Protein AF-A0A820JVP8-F1 (afdb_monomer)

Structure (mmCIF, N/CA/C/O backbone):
data_AF-A0A820JVP8-F1
#
_entry.id   AF-A0A820JVP8-F1
#
loop_
_atom_site.group_PDB
_atom_site.id
_atom_site.type_symbol
_atom_site.label_atom_id
_atom_site.label_alt_id
_atom_site.label_comp_id
_atom_site.label_asym_id
_atom_site.label_entity_id
_atom_site.label_seq_id
_atom_site.pdbx_PDB_ins_code
_atom_site.Cartn_x
_atom_site.Cartn_y
_atom_site.Cartn_z
_atom_site.occupancy
_atom_site.B_iso_or_equiv
_atom_site.auth_seq_id
_atom_site.auth_comp_id
_atom_site.auth_asym_id
_atom_site.auth_atom_id
_atom_site.pdbx_PDB_model_num
ATOM 1 N N . MET A 1 1 ? -23.198 51.098 5.887 1.00 49.59 1 MET A N 1
ATOM 2 C CA . MET A 1 1 ? -22.336 49.894 5.931 1.00 49.59 1 MET A CA 1
ATOM 3 C C . MET A 1 1 ? -21.615 49.842 7.278 1.00 49.59 1 MET A C 1
ATOM 5 O O . MET A 1 1 ? -20.713 50.634 7.499 1.00 49.59 1 MET A O 1
ATOM 9 N N . LYS A 1 2 ? -22.059 48.989 8.214 1.00 48.56 2 LYS A N 1
ATOM 10 C CA . LYS A 1 2 ? -21.468 48.848 9.562 1.00 48.56 2 LYS A CA 1
ATOM 11 C C . LYS A 1 2 ? -20.479 47.675 9.562 1.00 48.56 2 LYS A C 1
ATOM 13 O O . LYS A 1 2 ? -20.896 46.543 9.334 1.00 48.56 2 LYS A O 1
ATOM 18 N N . ARG A 1 3 ? -19.189 47.939 9.796 1.00 52.84 3 ARG A N 1
ATOM 19 C CA . ARG A 1 3 ? -18.157 46.903 9.980 1.00 52.84 3 ARG A CA 1
ATOM 20 C C . ARG A 1 3 ? -18.212 46.399 11.426 1.00 52.84 3 ARG A C 1
ATOM 22 O O . ARG A 1 3 ? -18.132 47.196 12.354 1.00 52.84 3 ARG A O 1
ATOM 29 N N . LYS A 1 4 ? -18.400 45.089 11.607 1.00 61.97 4 LYS A N 1
ATOM 30 C CA . LYS A 1 4 ? -18.311 44.408 12.907 1.00 61.97 4 LYS A CA 1
ATOM 31 C C . LYS A 1 4 ? -16.842 44.077 13.183 1.00 61.97 4 LYS A C 1
ATOM 33 O O . LYS A 1 4 ? -16.234 43.358 12.397 1.00 61.97 4 LYS A O 1
ATOM 38 N N . ASN A 1 5 ? -16.309 44.588 14.290 1.00 59.28 5 ASN A N 1
ATOM 39 C CA . ASN A 1 5 ? -15.032 44.162 14.857 1.00 59.28 5 ASN A CA 1
ATOM 40 C C . ASN A 1 5 ? -15.219 42.802 15.539 1.00 59.28 5 ASN A C 1
ATOM 42 O O . ASN A 1 5 ? -16.081 42.661 16.407 1.00 59.28 5 ASN A O 1
ATOM 46 N N . ILE A 1 6 ? -14.420 41.815 15.141 1.00 58.59 6 ILE A N 1
ATOM 47 C CA . ILE A 1 6 ? -14.317 40.518 15.810 1.00 58.59 6 ILE A CA 1
ATOM 48 C C . ILE A 1 6 ? -13.085 40.599 16.710 1.00 58.59 6 ILE A C 1
ATOM 50 O O . ILE A 1 6 ? -11.970 40.779 16.234 1.00 58.59 6 ILE A O 1
ATOM 54 N N . SER A 1 7 ? -13.325 40.546 18.018 1.00 68.06 7 SER A N 1
ATOM 55 C CA . SER A 1 7 ? -12.308 40.486 19.065 1.00 68.06 7 SER A CA 1
ATOM 56 C C . SER A 1 7 ? -11.792 39.052 19.169 1.00 68.06 7 SER A C 1
ATOM 58 O O . SER A 1 7 ? -12.551 38.132 19.477 1.00 68.06 7 SER A O 1
ATOM 60 N N . GLU A 1 8 ? -10.503 38.872 18.900 1.00 58.81 8 GLU A N 1
ATOM 61 C CA . GLU A 1 8 ? -9.777 37.631 19.153 1.00 58.81 8 GLU A CA 1
ATOM 62 C C . GLU A 1 8 ? -9.505 37.511 20.658 1.00 58.81 8 GLU A C 1
ATOM 64 O O . GLU A 1 8 ? -8.795 38.324 21.249 1.00 58.81 8 GLU A O 1
ATOM 69 N N . LYS A 1 9 ? -10.103 36.500 21.295 1.00 59.25 9 LYS A N 1
ATOM 70 C CA . LYS A 1 9 ? -9.727 36.051 22.639 1.00 59.25 9 LYS A CA 1
ATOM 71 C C . LYS A 1 9 ? -8.644 34.987 22.499 1.00 59.25 9 LYS A C 1
ATOM 73 O O . LYS A 1 9 ? -8.920 33.868 22.071 1.00 59.25 9 LYS A O 1
ATOM 78 N N . SER A 1 10 ? -7.425 35.346 22.872 1.00 56.31 10 SER A N 1
ATOM 79 C CA . SER A 1 10 ? -6.310 34.433 23.092 1.00 56.31 10 SER A CA 1
ATOM 80 C C . SER A 1 10 ? -6.559 33.611 24.361 1.00 56.31 10 SER A C 1
ATOM 82 O O . SER A 1 10 ? -6.623 34.140 25.469 1.00 56.31 10 SER A O 1
ATOM 84 N N . ASN A 1 11 ? -6.720 32.297 24.199 1.00 54.34 11 ASN A N 1
ATOM 85 C CA . ASN A 1 11 ? -6.731 31.349 25.310 1.00 54.34 11 ASN A CA 1
ATOM 86 C C . ASN A 1 11 ? -5.288 30.928 25.609 1.00 54.34 11 ASN A C 1
ATOM 88 O O . ASN A 1 11 ? -4.691 30.169 24.849 1.00 54.34 11 ASN A O 1
ATOM 92 N N . ASN A 1 12 ? -4.749 31.417 26.725 1.00 52.44 12 ASN A N 1
ATOM 93 C CA . ASN A 1 12 ? -3.518 30.909 27.321 1.00 52.44 12 ASN A CA 1
ATOM 94 C C . ASN A 1 12 ? -3.776 29.501 27.874 1.00 52.44 12 ASN A C 1
ATOM 96 O O . ASN A 1 12 ? -4.520 29.337 28.840 1.00 52.44 12 ASN A O 1
ATOM 100 N N . PHE A 1 13 ? -3.172 28.489 27.253 1.00 51.41 13 PHE A N 1
ATOM 101 C CA . PHE A 1 13 ? -3.127 27.131 27.786 1.00 51.41 13 PHE A CA 1
ATOM 102 C C . PHE A 1 13 ? -1.913 27.028 28.715 1.00 51.41 13 PHE A C 1
ATOM 104 O O . PHE A 1 13 ? -0.775 27.189 28.285 1.00 51.41 13 PHE A O 1
ATOM 111 N N . HIS A 1 14 ? -2.178 26.826 30.002 1.00 54.91 14 HIS A N 1
ATOM 112 C CA . HIS A 1 14 ? -1.172 26.591 31.030 1.00 54.91 14 HIS A CA 1
ATOM 113 C C . HIS A 1 14 ? -0.809 25.098 30.996 1.00 54.91 14 HIS A C 1
ATOM 115 O O . HIS A 1 14 ? -1.649 24.248 31.301 1.00 54.91 14 HIS A O 1
ATOM 121 N N . GLU A 1 15 ? 0.407 24.774 30.560 1.00 53.97 15 GLU A N 1
ATOM 122 C CA . GLU A 1 15 ? 0.972 23.428 30.667 1.00 53.97 15 GLU A CA 1
ATOM 123 C C . GLU A 1 15 ? 1.341 23.171 32.132 1.00 53.97 15 GLU A C 1
ATOM 125 O O . GLU A 1 15 ? 2.268 23.766 32.673 1.00 53.97 15 GLU A O 1
ATOM 130 N N . ASN A 1 16 ? 0.577 22.299 32.790 1.00 56.66 16 ASN A N 1
ATOM 131 C CA . ASN A 1 16 ? 0.956 21.740 34.081 1.00 56.66 16 ASN A CA 1
ATOM 132 C C . ASN A 1 16 ? 1.755 20.458 33.828 1.00 56.66 16 ASN A C 1
ATOM 134 O O . ASN A 1 16 ? 1.180 19.414 33.509 1.00 56.66 16 ASN A O 1
ATOM 138 N N . ASP A 1 17 ? 3.073 20.550 33.995 1.00 51.09 17 ASP A N 1
ATOM 139 C CA . ASP A 1 17 ? 3.984 19.412 34.081 1.00 51.09 17 ASP A CA 1
ATOM 140 C C . ASP A 1 17 ? 3.714 18.624 35.370 1.00 51.09 17 ASP A C 1
ATOM 142 O O . ASP A 1 17 ? 4.185 18.952 36.461 1.00 51.09 17 ASP A O 1
ATOM 146 N N . ALA A 1 18 ? 2.930 17.553 35.250 1.00 55.78 18 ALA A N 1
ATOM 147 C CA . ALA A 1 18 ? 2.805 16.544 36.290 1.00 55.78 18 ALA A CA 1
ATOM 148 C C . ALA A 1 18 ? 3.922 15.506 36.117 1.00 55.78 18 ALA A C 1
ATOM 150 O O . ALA A 1 18 ? 3.875 14.650 35.230 1.00 55.78 18 ALA A O 1
ATOM 151 N N . GLY A 1 19 ? 4.925 15.593 36.992 1.00 51.56 19 GLY A N 1
ATOM 152 C CA . GLY A 1 19 ? 6.013 14.631 37.114 1.00 51.56 19 GLY A CA 1
ATOM 153 C C . GLY A 1 19 ? 5.508 13.195 37.272 1.00 51.56 19 GLY A C 1
ATOM 154 O O . GLY A 1 19 ? 4.799 12.857 38.221 1.00 51.56 19 GLY A O 1
ATOM 155 N N . VAL A 1 20 ? 5.913 12.329 36.345 1.00 54.72 20 VAL A N 1
ATOM 156 C CA . VAL A 1 20 ? 5.713 10.884 36.453 1.00 54.72 20 VAL A CA 1
ATOM 157 C C . VAL A 1 20 ? 6.910 10.287 37.183 1.00 54.72 20 VAL A C 1
ATOM 159 O O . VAL A 1 20 ? 8.019 10.203 36.663 1.00 54.72 20 VAL A O 1
ATOM 162 N N . SER A 1 21 ? 6.633 9.883 38.419 1.00 57.62 21 SER A N 1
ATOM 163 C CA . SER A 1 21 ? 7.482 9.081 39.291 1.00 57.62 21 SER A CA 1
ATOM 164 C C . SER A 1 21 ? 7.952 7.802 38.587 1.00 57.62 21 SER A C 1
ATOM 166 O O . SER A 1 21 ? 7.154 6.977 38.133 1.00 57.62 21 SER A O 1
ATOM 168 N N . SER A 1 22 ? 9.270 7.641 38.509 1.00 50.25 22 SER A N 1
ATOM 169 C CA . SER A 1 22 ? 9.972 6.444 38.059 1.00 50.25 22 SER A CA 1
ATOM 170 C C . SER A 1 22 ? 9.750 5.289 39.045 1.00 50.25 22 SER A C 1
ATOM 172 O O . SER A 1 22 ? 10.506 5.104 39.999 1.00 50.25 22 SER A O 1
ATOM 174 N N . GLY A 1 23 ? 8.691 4.513 38.820 1.00 53.72 23 GLY A N 1
ATOM 175 C CA . GLY A 1 23 ? 8.429 3.262 39.524 1.00 53.72 23 GLY A CA 1
ATOM 176 C C . GLY A 1 23 ? 9.327 2.128 39.022 1.00 53.72 23 GLY A C 1
ATOM 177 O O . GLY A 1 23 ? 9.281 1.757 37.851 1.00 53.72 23 GLY A O 1
ATOM 178 N N . ASN A 1 24 ? 10.121 1.569 39.935 1.00 55.88 24 ASN A N 1
ATOM 179 C CA . ASN A 1 24 ? 10.966 0.386 39.759 1.00 55.88 24 ASN A CA 1
ATOM 180 C C . ASN A 1 24 ? 10.223 -0.803 39.105 1.00 55.88 24 ASN A C 1
A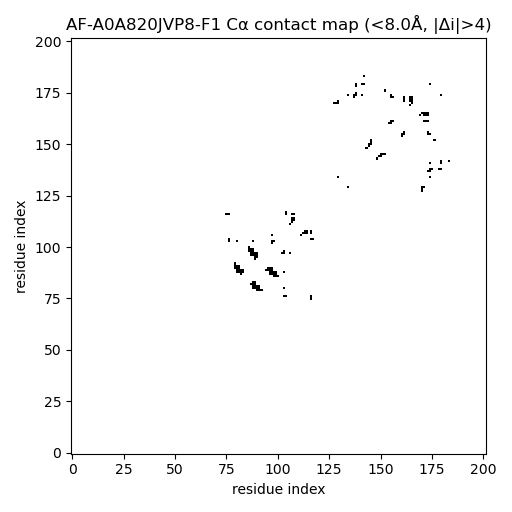TOM 182 O O . ASN A 1 24 ? 9.173 -1.215 39.613 1.00 55.88 24 ASN A O 1
ATOM 186 N N . PRO A 1 25 ? 10.778 -1.449 38.061 1.00 55.84 25 PRO A N 1
ATOM 187 C CA . PRO A 1 25 ? 10.239 -2.701 37.550 1.00 55.84 25 PRO A CA 1
ATOM 188 C C . PRO A 1 25 ? 10.581 -3.851 38.509 1.00 55.84 25 PRO A C 1
ATOM 190 O O . PRO A 1 25 ? 11.705 -4.347 38.546 1.00 55.84 25 PRO A O 1
ATOM 193 N N . LYS A 1 26 ? 9.585 -4.304 39.283 1.00 59.41 26 LYS A N 1
ATOM 194 C CA . LYS A 1 26 ? 9.632 -5.602 39.971 1.00 59.41 26 LYS A CA 1
ATOM 195 C C . LYS A 1 26 ? 9.840 -6.705 38.931 1.00 59.41 26 LYS A C 1
ATOM 197 O O . LYS A 1 26 ? 9.058 -6.837 37.988 1.00 59.41 26 LYS A O 1
ATOM 202 N N . SER A 1 27 ? 10.895 -7.486 39.133 1.00 56.94 27 SER A N 1
ATOM 203 C CA . SER A 1 27 ? 11.236 -8.683 38.376 1.00 56.94 27 SER A CA 1
ATOM 204 C C . SER A 1 27 ? 10.037 -9.634 38.297 1.00 56.94 27 SER A C 1
ATOM 206 O O . SER A 1 27 ? 9.603 -10.232 39.280 1.00 56.94 27 SER A O 1
ATOM 208 N N . ARG A 1 28 ? 9.473 -9.772 37.094 1.00 53.00 28 ARG A N 1
ATOM 209 C CA . ARG A 1 28 ? 8.553 -10.865 36.775 1.00 53.00 28 ARG A CA 1
ATOM 210 C C . ARG A 1 28 ? 9.386 -12.121 36.550 1.00 53.00 28 ARG A C 1
ATOM 212 O O . ARG A 1 28 ? 10.076 -12.233 35.542 1.00 53.00 28 ARG A O 1
ATOM 219 N N . GLN A 1 29 ? 9.311 -13.042 37.504 1.00 62.50 29 GLN A N 1
ATOM 220 C CA . GLN A 1 29 ? 9.722 -14.432 37.327 1.00 62.50 29 GLN A CA 1
ATOM 221 C C . GLN A 1 29 ? 8.954 -15.036 36.131 1.00 62.50 29 GLN A C 1
ATOM 223 O O . GLN A 1 29 ? 7.743 -14.805 36.018 1.00 62.50 29 GLN A O 1
ATOM 228 N N . PRO A 1 30 ? 9.619 -15.765 35.219 1.00 58.66 30 PRO A N 1
ATOM 229 C CA . PRO A 1 30 ? 8.952 -16.420 34.104 1.00 58.66 30 PRO A CA 1
ATOM 230 C C . PRO A 1 30 ? 8.089 -17.574 34.624 1.00 58.66 30 PRO A C 1
ATOM 232 O O . PRO A 1 30 ? 8.579 -18.491 35.276 1.00 58.66 30 PRO A O 1
ATOM 235 N N . ALA A 1 31 ? 6.790 -17.526 34.332 1.00 58.03 31 ALA A N 1
ATOM 236 C CA . ALA A 1 31 ? 5.904 -18.659 34.544 1.00 58.03 31 ALA A CA 1
ATOM 237 C C . ALA A 1 31 ? 6.275 -19.767 33.546 1.00 58.03 31 ALA A C 1
ATOM 239 O O . ALA A 1 31 ? 6.105 -19.604 32.336 1.00 58.03 31 ALA A O 1
ATOM 240 N N . GLU A 1 32 ? 6.790 -20.884 34.056 1.00 55.69 32 GLU A N 1
ATOM 241 C CA . GLU A 1 32 ? 6.950 -22.125 33.304 1.00 55.69 32 GLU A CA 1
ATOM 242 C C . GLU A 1 32 ? 5.569 -22.655 32.893 1.00 55.69 32 GLU A C 1
ATOM 244 O O . GLU A 1 32 ? 4.874 -23.326 33.655 1.00 55.69 32 GLU A O 1
ATOM 249 N N . ILE A 1 33 ? 5.153 -22.365 31.662 1.00 56.06 33 ILE A N 1
ATOM 250 C CA . ILE A 1 33 ? 3.999 -23.024 31.049 1.00 56.06 33 ILE A CA 1
ATOM 251 C C . ILE A 1 33 ? 4.486 -24.373 30.513 1.00 56.06 33 ILE A C 1
ATOM 253 O O . ILE A 1 33 ? 4.915 -24.494 29.366 1.00 56.06 33 ILE A O 1
ATOM 257 N N . ARG A 1 34 ? 4.422 -25.412 31.354 1.00 49.09 34 ARG A N 1
ATOM 258 C CA . ARG A 1 34 ? 4.537 -26.814 30.926 1.00 49.09 34 ARG A CA 1
ATOM 259 C C . ARG A 1 34 ? 3.254 -27.240 30.208 1.00 49.09 34 ARG A C 1
ATOM 261 O O . ARG A 1 34 ? 2.396 -27.916 30.769 1.00 49.09 34 ARG A O 1
ATOM 268 N N . GLY A 1 35 ? 3.131 -26.841 28.946 1.00 49.44 35 GLY A N 1
ATOM 269 C CA . GLY A 1 35 ? 2.166 -27.410 28.009 1.00 49.44 35 GLY A CA 1
ATOM 270 C C . GLY A 1 35 ? 2.697 -28.728 27.452 1.00 49.44 35 GLY A C 1
ATOM 271 O O . GLY A 1 35 ? 3.458 -28.739 26.490 1.00 49.44 35 GLY A O 1
ATOM 272 N N . ARG A 1 36 ? 2.311 -29.844 28.074 1.00 51.47 36 ARG A N 1
ATOM 273 C CA . ARG A 1 36 ? 2.566 -31.206 27.591 1.00 51.47 36 ARG A CA 1
ATOM 274 C C . ARG A 1 36 ? 1.714 -31.454 26.340 1.00 51.47 36 ARG A C 1
ATOM 276 O O . ARG A 1 36 ? 0.553 -31.829 26.455 1.00 51.47 36 ARG A O 1
ATOM 283 N N . VAL A 1 37 ? 2.276 -31.229 25.154 1.00 48.78 37 VAL A N 1
ATOM 284 C CA . VAL A 1 37 ? 1.665 -31.658 23.886 1.00 48.78 37 VAL A CA 1
ATOM 285 C C . VAL A 1 37 ? 2.024 -33.124 23.673 1.00 48.78 37 VAL A C 1
ATOM 287 O O . VAL A 1 37 ? 3.104 -33.461 23.197 1.00 48.78 37 VAL A O 1
ATOM 290 N N . THR A 1 38 ? 1.130 -34.010 24.094 1.00 49.38 38 THR A N 1
ATOM 291 C CA . THR A 1 38 ? 1.132 -35.410 23.670 1.00 49.38 38 THR A CA 1
ATOM 292 C C . THR A 1 38 ? 0.506 -35.513 22.285 1.00 49.38 38 THR A C 1
ATOM 294 O O . THR A 1 38 ? -0.636 -35.099 22.103 1.00 49.38 38 THR A O 1
ATOM 297 N N . GLY A 1 39 ? 1.224 -36.139 21.352 1.00 54.56 39 GLY A N 1
ATOM 298 C CA . GLY A 1 39 ? 0.607 -36.820 20.216 1.00 54.56 39 GLY A CA 1
ATOM 299 C C . GLY A 1 39 ? 0.599 -36.047 18.904 1.00 54.56 39 GLY A C 1
ATOM 300 O O . GLY A 1 39 ? -0.461 -35.687 18.407 1.00 54.56 39 GLY A O 1
ATOM 301 N N . LEU A 1 40 ? 1.770 -35.891 18.288 1.00 45.59 40 LEU A N 1
ATOM 302 C CA . LEU A 1 40 ? 1.860 -35.902 16.831 1.00 45.59 40 LEU A CA 1
ATOM 303 C C . LEU A 1 40 ? 2.821 -37.025 16.454 1.00 45.59 40 LEU A C 1
ATOM 305 O O . LEU A 1 40 ? 3.985 -37.023 16.837 1.00 45.59 40 LEU A O 1
ATOM 309 N N . SER A 1 41 ? 2.261 -38.030 15.794 1.00 54.69 41 SER A N 1
ATOM 310 C CA . SER A 1 41 ? 2.926 -39.242 15.345 1.00 54.69 41 SER A CA 1
ATOM 311 C C . SER A 1 41 ? 4.099 -38.921 14.419 1.00 54.69 41 SER A C 1
ATOM 313 O O . SER A 1 41 ? 3.908 -38.408 13.314 1.00 54.69 41 SER A O 1
ATOM 315 N N . GLU A 1 42 ? 5.302 -39.285 14.853 1.00 54.00 42 GLU A N 1
ATOM 316 C CA . GLU A 1 42 ? 6.437 -39.570 13.980 1.00 54.00 42 GLU A CA 1
ATOM 317 C C . GLU A 1 42 ? 6.055 -40.760 13.105 1.00 54.00 42 GLU A C 1
ATOM 319 O O . GLU A 1 42 ? 5.994 -41.870 13.613 1.00 54.00 42 GLU A O 1
ATOM 324 N N . ASN A 1 43 ? 5.680 -40.518 11.846 1.00 58.97 43 ASN A N 1
ATOM 325 C CA . ASN A 1 43 ? 5.752 -41.469 10.726 1.00 58.97 43 ASN A CA 1
ATOM 326 C C . ASN A 1 43 ? 5.034 -40.869 9.511 1.00 58.97 43 ASN A C 1
ATOM 328 O O . ASN A 1 43 ? 3.895 -41.245 9.253 1.00 58.97 43 ASN A O 1
ATOM 332 N N . GLN A 1 44 ? 5.666 -39.928 8.790 1.00 53.78 44 GLN A N 1
ATOM 333 C CA . GLN A 1 44 ? 5.355 -39.624 7.374 1.00 53.78 44 GLN A CA 1
ATOM 334 C C . GLN A 1 44 ? 6.245 -38.514 6.773 1.00 53.78 44 GLN A C 1
ATOM 336 O O . GLN A 1 44 ? 5.747 -37.544 6.219 1.00 53.78 44 GLN A O 1
ATOM 341 N N . ILE A 1 45 ? 7.576 -38.639 6.837 1.00 51.88 45 ILE A N 1
ATOM 342 C CA . ILE A 1 45 ? 8.456 -37.961 5.859 1.00 51.88 45 ILE A CA 1
ATOM 343 C C . ILE A 1 45 ? 9.617 -38.900 5.504 1.00 51.88 45 ILE A C 1
ATOM 345 O O . ILE A 1 45 ? 10.772 -38.680 5.854 1.00 51.88 45 ILE A O 1
ATOM 349 N N . THR A 1 46 ? 9.298 -39.990 4.811 1.00 51.34 46 THR A N 1
ATOM 350 C CA . THR A 1 46 ? 10.257 -40.738 3.991 1.00 51.34 46 THR A CA 1
ATOM 351 C C . THR A 1 46 ? 9.867 -40.545 2.527 1.00 51.34 46 THR A C 1
ATOM 353 O O . THR A 1 46 ? 8.688 -40.433 2.204 1.00 51.34 46 THR A O 1
ATOM 356 N N . ASN A 1 47 ? 10.872 -40.504 1.650 1.00 52.06 47 ASN A N 1
ATOM 357 C CA . ASN A 1 47 ? 10.792 -40.364 0.188 1.00 52.06 47 ASN A CA 1
ATOM 358 C C . ASN A 1 47 ? 10.744 -38.945 -0.397 1.00 52.06 47 ASN A C 1
ATOM 360 O O . ASN A 1 47 ? 9.877 -38.611 -1.199 1.00 52.06 47 ASN A O 1
ATOM 364 N N . ILE A 1 48 ? 11.807 -38.167 -0.165 1.00 47.44 48 ILE A N 1
ATOM 365 C CA . ILE A 1 48 ? 12.377 -37.384 -1.274 1.00 47.44 48 ILE A CA 1
ATOM 366 C C . ILE A 1 48 ? 13.425 -38.284 -1.932 1.00 47.44 48 ILE A C 1
ATOM 368 O O . ILE A 1 48 ? 14.600 -38.289 -1.568 1.00 47.44 48 ILE A O 1
ATOM 372 N N . SER A 1 49 ? 12.953 -39.121 -2.857 1.00 46.34 49 SER A N 1
ATOM 373 C CA . SER A 1 49 ? 13.811 -39.930 -3.715 1.00 46.34 49 SER A CA 1
ATOM 374 C C . SER A 1 49 ? 14.627 -38.998 -4.610 1.00 46.34 49 SER A C 1
ATOM 376 O O . SER A 1 49 ? 14.084 -38.247 -5.425 1.00 46.34 49 SER A O 1
ATOM 378 N N . ARG A 1 50 ? 15.950 -39.032 -4.428 1.00 50.12 50 ARG A N 1
ATOM 379 C CA . ARG A 1 50 ? 16.933 -38.467 -5.352 1.00 50.12 50 ARG A CA 1
ATOM 380 C C . ARG A 1 50 ? 16.822 -39.201 -6.689 1.00 50.12 50 ARG A C 1
ATOM 382 O O . ARG A 1 50 ? 17.494 -40.204 -6.906 1.00 50.12 50 ARG A O 1
ATOM 389 N N . ASN A 1 51 ? 16.030 -38.665 -7.609 1.00 45.66 51 ASN A N 1
ATOM 390 C CA . ASN A 1 51 ? 16.104 -39.043 -9.017 1.00 45.66 51 ASN A CA 1
ATOM 391 C C . ASN A 1 51 ? 17.358 -38.417 -9.647 1.00 45.66 51 ASN A C 1
ATOM 393 O O . ASN A 1 51 ? 17.284 -37.410 -10.350 1.00 45.66 51 ASN A O 1
ATOM 397 N N . HIS A 1 52 ? 18.521 -39.029 -9.409 1.00 48.53 52 HIS A N 1
ATOM 398 C CA . HIS A 1 52 ? 19.651 -38.922 -10.328 1.00 48.53 52 HIS A CA 1
ATOM 399 C C . HIS A 1 52 ? 19.270 -39.673 -11.608 1.00 48.53 52 HIS A C 1
ATOM 401 O O . HIS A 1 52 ? 19.516 -40.868 -11.738 1.00 48.53 52 HIS A O 1
ATOM 407 N N . LYS A 1 53 ? 18.637 -38.975 -12.557 1.00 49.34 53 LYS A N 1
ATOM 408 C CA . LYS A 1 53 ? 18.609 -39.435 -13.947 1.00 49.34 53 LYS A CA 1
ATOM 409 C C . LYS A 1 53 ? 20.010 -39.243 -14.516 1.00 49.34 53 LYS A C 1
ATOM 411 O O . LYS A 1 53 ? 20.381 -38.150 -14.935 1.00 49.34 53 LYS A O 1
ATOM 416 N N . THR A 1 54 ? 20.785 -40.318 -14.496 1.00 52.25 54 THR A N 1
ATOM 417 C CA . THR A 1 54 ? 21.899 -40.552 -15.410 1.00 52.25 54 THR A CA 1
ATOM 418 C C . THR A 1 54 ? 21.355 -40.454 -16.833 1.00 52.25 54 THR A C 1
ATOM 420 O O . THR A 1 54 ? 20.652 -41.335 -17.318 1.00 52.25 54 THR A O 1
ATOM 423 N N . PHE A 1 55 ? 21.618 -39.320 -17.478 1.00 46.03 55 PHE A N 1
ATOM 424 C CA . PHE A 1 55 ? 21.344 -39.098 -18.891 1.00 46.03 55 PHE A CA 1
ATOM 425 C C . PHE A 1 55 ? 22.466 -39.771 -19.688 1.00 46.03 55 PHE A C 1
ATOM 427 O O . PHE A 1 55 ? 23.485 -39.159 -19.998 1.00 46.03 55 PHE A O 1
ATOM 434 N N . SER A 1 56 ? 22.316 -41.070 -19.927 1.00 48.97 56 SER A N 1
ATOM 435 C CA . SER A 1 56 ? 23.149 -41.846 -20.843 1.00 48.97 56 SER A CA 1
ATOM 436 C C . SER A 1 56 ? 22.345 -42.141 -22.104 1.00 48.97 56 SER A C 1
ATOM 438 O O . SER A 1 56 ? 21.291 -42.768 -22.012 1.00 48.97 56 SER A O 1
ATOM 440 N N . GLY A 1 57 ? 22.863 -41.722 -23.258 1.00 46.81 57 GLY A N 1
ATOM 441 C CA . GLY A 1 57 ? 22.368 -42.139 -24.570 1.00 46.81 57 GLY A CA 1
ATOM 442 C C . GLY A 1 57 ? 21.832 -40.988 -25.412 1.00 46.81 57 GLY A C 1
ATOM 443 O O . GLY A 1 57 ? 20.626 -40.834 -25.551 1.00 46.81 57 GLY A O 1
ATOM 444 N N . ILE A 1 58 ? 22.733 -40.197 -25.998 1.00 48.25 58 ILE A N 1
ATOM 445 C CA . ILE A 1 58 ? 22.402 -39.434 -27.204 1.00 48.25 58 ILE A CA 1
ATOM 446 C C . ILE A 1 58 ? 22.615 -40.400 -28.370 1.00 48.25 58 ILE A C 1
ATOM 448 O O . ILE A 1 58 ? 23.745 -40.628 -28.794 1.00 48.25 58 ILE A O 1
ATOM 452 N N . SER A 1 59 ? 21.530 -41.023 -28.822 1.00 50.66 59 SER A N 1
ATOM 453 C CA . SER A 1 59 ? 21.437 -41.622 -30.148 1.00 50.66 59 SER A CA 1
ATOM 454 C C . SER A 1 59 ? 21.350 -40.484 -31.162 1.00 50.66 59 SER A C 1
ATOM 456 O O . SER A 1 59 ? 20.380 -39.728 -31.175 1.00 50.66 59 SER A O 1
ATOM 458 N N . THR A 1 60 ? 22.394 -40.322 -31.966 1.00 50.59 60 THR A N 1
ATOM 459 C CA . THR A 1 60 ? 22.394 -39.463 -33.151 1.00 50.59 60 THR A CA 1
ATOM 460 C C . THR A 1 60 ? 21.514 -40.102 -34.221 1.00 50.59 60 THR A C 1
ATOM 462 O O . THR A 1 60 ? 21.989 -40.932 -34.989 1.00 50.59 60 THR A O 1
ATOM 465 N N . ASP A 1 61 ? 20.234 -39.729 -34.244 1.00 50.88 61 ASP A N 1
ATOM 466 C CA . ASP A 1 61 ? 19.403 -39.867 -35.440 1.00 50.88 61 ASP A CA 1
ATOM 467 C C . ASP A 1 61 ? 19.756 -38.716 -36.390 1.00 50.88 61 ASP A C 1
ATOM 469 O O . ASP A 1 61 ? 19.426 -37.549 -36.163 1.00 50.88 61 ASP A O 1
ATOM 473 N N . GLU A 1 62 ? 20.499 -39.049 -37.442 1.00 59.81 62 GLU A N 1
ATOM 474 C CA . GLU A 1 62 ? 20.891 -38.147 -38.523 1.00 59.81 62 GLU A CA 1
ATOM 475 C C . GLU A 1 62 ? 19.705 -37.896 -39.467 1.00 59.81 62 GLU A C 1
ATOM 477 O O . GLU A 1 62 ? 19.668 -38.427 -40.573 1.00 59.81 62 GLU A O 1
ATOM 482 N N . ASN A 1 63 ? 18.692 -37.131 -39.038 1.00 65.38 63 ASN A N 1
ATOM 483 C CA . ASN A 1 63 ? 17.690 -36.590 -39.973 1.00 65.38 63 ASN A CA 1
ATOM 484 C C . ASN A 1 63 ? 16.828 -35.436 -39.421 1.00 65.38 63 ASN A C 1
ATOM 486 O O . ASN A 1 63 ? 15.647 -35.323 -39.747 1.00 65.38 63 ASN A O 1
ATOM 490 N N . GLU A 1 64 ? 17.389 -34.553 -38.588 1.00 60.53 64 GLU A N 1
ATOM 491 C CA . GLU A 1 64 ? 16.727 -33.280 -38.271 1.00 60.53 64 GLU A CA 1
ATOM 492 C C . GLU A 1 64 ? 17.198 -32.180 -39.227 1.00 60.53 64 GLU A C 1
ATOM 494 O O . GLU A 1 64 ? 18.338 -31.713 -39.186 1.00 60.53 64 GLU A O 1
ATOM 499 N N . GLU A 1 65 ? 16.280 -31.762 -40.096 1.00 69.50 65 GLU A N 1
ATOM 500 C CA . GLU A 1 65 ? 16.381 -30.565 -40.923 1.00 69.50 65 GLU A CA 1
ATOM 501 C C . GLU A 1 65 ? 16.823 -29.364 -40.052 1.00 69.50 65 GLU A 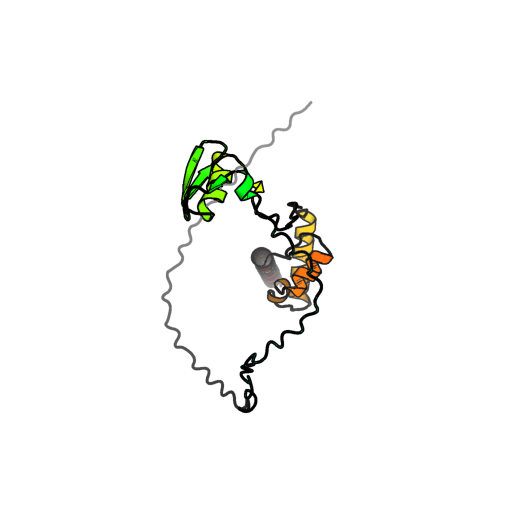C 1
ATOM 503 O O . GLU A 1 65 ? 16.201 -29.096 -39.016 1.00 69.50 65 GLU A O 1
ATOM 508 N N . PRO A 1 66 ? 17.908 -28.646 -40.410 1.00 63.91 66 PRO A N 1
ATOM 509 C CA . PRO A 1 66 ? 18.509 -27.636 -39.548 1.00 63.91 66 PRO A CA 1
ATOM 510 C C . PRO A 1 66 ? 17.541 -26.475 -39.304 1.00 63.91 66 PRO A C 1
ATOM 512 O O . PRO A 1 66 ? 17.418 -25.544 -40.102 1.00 63.91 66 PRO A O 1
ATOM 515 N N . GLN A 1 67 ? 16.876 -26.509 -38.149 1.00 68.56 67 GLN A N 1
ATOM 516 C CA . GLN A 1 67 ? 16.079 -25.399 -37.643 1.00 68.56 67 GLN A CA 1
ATOM 517 C C . GLN A 1 67 ? 16.965 -24.143 -37.584 1.00 68.56 67 GLN A C 1
ATOM 519 O O . GLN A 1 67 ? 18.037 -24.175 -36.967 1.00 68.56 67 GLN A O 1
ATOM 524 N N . PRO A 1 68 ? 16.552 -23.015 -38.192 1.00 69.81 68 PRO A N 1
ATOM 525 C CA . PRO A 1 68 ? 17.360 -21.807 -38.209 1.00 69.81 68 PRO A CA 1
ATOM 526 C C . PRO A 1 68 ? 17.618 -21.360 -36.771 1.00 69.81 68 PRO A C 1
ATOM 528 O O . PRO A 1 68 ? 16.690 -21.048 -36.018 1.00 69.81 68 PRO A O 1
ATOM 531 N N . ALA A 1 69 ? 18.896 -21.340 -36.384 1.00 72.25 69 ALA A N 1
ATOM 532 C CA . ALA A 1 69 ? 19.323 -20.956 -35.049 1.00 72.25 69 ALA A CA 1
ATOM 533 C C . ALA A 1 69 ? 18.669 -19.623 -34.663 1.00 72.25 69 ALA A C 1
ATOM 535 O O . ALA A 1 69 ? 18.896 -18.585 -35.294 1.00 72.25 69 ALA A O 1
ATOM 536 N N . LYS A 1 70 ? 17.827 -19.653 -33.622 1.00 73.69 70 LYS A N 1
ATOM 537 C CA . LYS A 1 70 ? 17.137 -18.470 -33.101 1.00 73.69 70 LYS A CA 1
ATOM 538 C C . LYS A 1 70 ? 18.189 -17.416 -32.755 1.00 73.69 70 LYS A C 1
ATOM 540 O O . LYS A 1 70 ? 18.919 -17.559 -31.772 1.00 73.69 70 LYS A O 1
ATOM 545 N N . ARG A 1 71 ? 18.288 -16.365 -33.579 1.00 72.88 71 ARG A N 1
ATOM 546 C CA . ARG A 1 71 ? 19.244 -15.265 -33.388 1.00 72.88 71 ARG A CA 1
ATOM 547 C C . ARG A 1 71 ? 19.061 -14.702 -31.978 1.00 72.88 71 ARG A C 1
ATOM 549 O O . ARG A 1 71 ? 17.984 -14.212 -31.634 1.00 72.88 71 ARG A O 1
ATOM 556 N N . ARG A 1 72 ? 20.104 -14.793 -31.146 1.00 72.19 72 ARG A N 1
ATOM 557 C CA . ARG A 1 72 ? 20.088 -14.231 -29.789 1.00 72.19 72 ARG A CA 1
ATOM 558 C C . ARG A 1 72 ? 19.814 -12.731 -29.893 1.00 72.19 72 ARG A C 1
ATOM 560 O O . ARG A 1 72 ? 20.502 -12.027 -30.629 1.00 72.19 72 ARG A O 1
ATOM 567 N N . ARG A 1 73 ? 18.806 -12.239 -29.166 1.00 74.06 73 ARG A N 1
ATOM 568 C CA . ARG A 1 73 ? 18.521 -10.800 -29.076 1.00 74.06 73 ARG A CA 1
ATOM 569 C C . ARG A 1 73 ? 19.727 -10.112 -28.438 1.00 74.06 73 ARG A C 1
ATOM 571 O O . ARG A 1 73 ? 20.005 -10.320 -27.259 1.00 74.06 73 ARG A O 1
ATOM 578 N N . VAL A 1 74 ? 20.454 -9.325 -29.224 1.00 77.56 74 VAL A N 1
ATOM 579 C CA . VAL A 1 74 ? 21.584 -8.533 -28.731 1.00 77.56 74 VAL A CA 1
ATOM 580 C C . VAL A 1 74 ? 21.035 -7.431 -27.823 1.00 77.56 74 VAL A C 1
ATOM 582 O O . VAL A 1 74 ? 20.062 -6.760 -28.168 1.00 77.56 74 VAL A O 1
ATOM 585 N N . SER A 1 75 ? 21.623 -7.274 -26.636 1.00 80.81 75 SE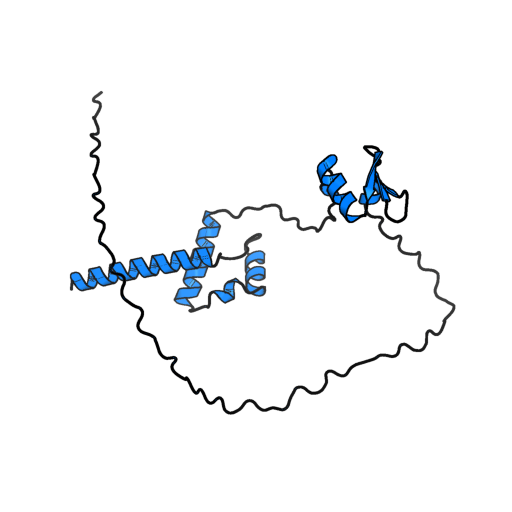R A N 1
ATOM 586 C CA . SER A 1 75 ? 21.220 -6.235 -25.682 1.00 80.81 75 SER A CA 1
ATOM 587 C C . SER A 1 75 ? 21.393 -4.843 -26.292 1.00 80.81 75 SER A C 1
ATOM 589 O O . SER A 1 75 ? 22.441 -4.547 -26.864 1.00 80.81 75 SER A O 1
ATOM 591 N N . ILE A 1 76 ? 20.398 -3.970 -26.102 1.00 82.94 76 ILE A N 1
ATOM 592 C CA . ILE A 1 76 ? 20.413 -2.583 -26.595 1.00 82.94 76 ILE A CA 1
ATOM 593 C C . ILE A 1 76 ? 21.609 -1.776 -26.065 1.00 82.94 76 ILE A C 1
ATOM 595 O O . ILE A 1 76 ? 22.067 -0.854 -26.731 1.00 82.94 76 ILE A O 1
ATOM 599 N N . VAL A 1 77 ? 22.165 -2.176 -24.913 1.00 84.94 77 VAL A N 1
ATOM 600 C CA . VAL A 1 77 ? 23.391 -1.608 -24.327 1.00 84.94 77 VAL A CA 1
ATOM 601 C C . VAL A 1 77 ? 24.528 -1.582 -25.355 1.00 84.94 77 VAL A C 1
ATOM 603 O O . VAL A 1 77 ? 25.190 -0.561 -25.509 1.00 84.94 77 VAL A O 1
ATOM 606 N N . TYR A 1 78 ? 24.713 -2.673 -26.110 1.00 87.31 78 TYR A N 1
ATOM 607 C CA . TYR A 1 78 ? 25.821 -2.834 -27.061 1.00 87.31 78 TYR A CA 1
ATOM 608 C C . TYR A 1 78 ? 25.681 -1.987 -28.331 1.00 87.31 78 TYR A C 1
ATOM 610 O O . TYR A 1 78 ? 26.590 -1.965 -29.152 1.00 87.31 78 TYR A O 1
ATOM 618 N N . LYS A 1 79 ? 24.573 -1.255 -28.498 1.00 88.75 79 LYS A N 1
ATOM 619 C CA . LYS A 1 79 ? 24.455 -0.228 -29.539 1.00 88.75 79 LYS A CA 1
ATOM 620 C C . LYS A 1 79 ? 25.308 1.006 -29.215 1.00 88.75 79 LYS A C 1
ATOM 622 O O . LYS A 1 79 ? 25.804 1.670 -30.120 1.00 88.75 79 LYS A O 1
ATOM 627 N N . TYR A 1 80 ? 25.472 1.310 -27.927 1.00 90.88 80 TYR A N 1
ATOM 628 C CA . TYR A 1 80 ? 26.102 2.544 -27.449 1.00 90.88 80 TYR A CA 1
ATOM 629 C C . TYR A 1 80 ? 27.543 2.354 -26.986 1.00 90.88 80 TYR A C 1
ATOM 631 O O . TYR A 1 80 ? 28.237 3.338 -26.739 1.00 90.88 80 TYR A O 1
ATOM 639 N N . VAL A 1 81 ? 27.995 1.107 -26.879 1.00 92.06 81 VAL A N 1
ATOM 640 C CA . VAL A 1 81 ? 29.355 0.787 -26.460 1.00 92.06 81 VAL A CA 1
ATOM 641 C C . VAL A 1 81 ? 30.019 -0.176 -27.424 1.00 92.06 81 VAL A C 1
ATOM 643 O O . VAL A 1 81 ? 29.391 -1.115 -27.913 1.00 92.06 81 VAL A O 1
ATOM 646 N N . LYS A 1 82 ? 31.309 0.033 -27.662 1.00 93.31 82 LYS A N 1
ATOM 647 C CA . LYS A 1 82 ? 32.169 -0.890 -28.396 1.00 93.31 82 LYS A CA 1
ATOM 648 C C . LYS A 1 82 ? 33.010 -1.668 -27.392 1.00 93.31 82 LYS A C 1
ATOM 650 O O . LYS A 1 82 ? 33.630 -1.083 -26.511 1.00 93.31 82 LYS A O 1
ATOM 655 N N . ARG A 1 83 ? 33.038 -2.995 -27.500 1.00 93.38 83 ARG A N 1
ATOM 656 C CA . ARG A 1 83 ? 33.929 -3.813 -26.668 1.00 93.38 83 ARG A CA 1
ATOM 657 C C . ARG A 1 83 ? 35.365 -3.651 -27.169 1.00 93.38 83 ARG A C 1
ATOM 659 O O . ARG A 1 83 ? 35.608 -3.906 -28.347 1.00 93.38 83 ARG A O 1
ATOM 666 N N . ILE A 1 84 ? 36.277 -3.233 -26.292 1.00 93.75 84 ILE A N 1
ATOM 667 C CA . ILE A 1 84 ? 37.711 -3.135 -26.608 1.00 93.75 84 ILE A CA 1
ATOM 668 C C . ILE A 1 84 ? 38.409 -4.432 -26.195 1.00 93.75 84 ILE A C 1
ATOM 670 O O . ILE A 1 84 ? 39.138 -5.024 -26.986 1.00 93.75 84 ILE A O 1
ATOM 674 N N . SER A 1 85 ? 38.140 -4.904 -24.975 1.00 92.12 85 SER A N 1
ATOM 675 C CA . SER A 1 85 ? 38.769 -6.091 -24.396 1.00 92.12 85 SER A CA 1
ATOM 676 C C . SER A 1 85 ? 37.738 -6.978 -23.693 1.00 92.12 85 SER A C 1
ATOM 678 O O . SER A 1 85 ? 36.525 -6.739 -23.736 1.00 92.12 85 SER A O 1
ATOM 680 N N . ASN A 1 86 ? 38.188 -8.057 -23.048 1.00 87.94 86 ASN A N 1
ATOM 681 C CA . ASN A 1 86 ? 37.260 -8.963 -22.380 1.00 87.94 86 ASN A CA 1
ATOM 682 C C . ASN A 1 86 ? 36.482 -8.295 -21.233 1.00 87.94 86 ASN A C 1
ATOM 684 O O . ASN A 1 86 ? 35.333 -8.676 -20.988 1.00 87.94 86 ASN A O 1
ATOM 688 N N . SER A 1 87 ? 37.068 -7.277 -20.606 1.00 87.25 87 SER A N 1
ATOM 689 C CA . SER A 1 87 ? 36.535 -6.564 -19.444 1.00 87.25 87 SER A CA 1
ATOM 690 C C . SER A 1 87 ? 36.229 -5.087 -19.697 1.00 87.25 87 SER A C 1
ATOM 692 O O . SER A 1 87 ? 35.512 -4.497 -18.889 1.00 87.25 87 SER A O 1
ATOM 694 N N . GLU A 1 88 ? 36.706 -4.504 -20.798 1.00 90.69 88 GLU A N 1
ATOM 695 C CA . GLU A 1 88 ? 36.627 -3.058 -21.038 1.00 90.69 88 GLU A CA 1
ATOM 696 C C . GLU A 1 88 ? 35.784 -2.708 -22.263 1.00 90.69 88 GLU A C 1
ATOM 698 O O . GLU A 1 88 ? 35.789 -3.387 -23.302 1.00 90.69 88 GLU A O 1
ATOM 703 N N . TYR A 1 89 ? 35.078 -1.589 -22.132 1.00 93.81 89 TYR A N 1
ATOM 704 C CA . TYR A 1 89 ? 34.164 -1.070 -23.133 1.00 93.81 89 TYR A CA 1
ATOM 705 C C . TYR A 1 89 ? 34.409 0.417 -23.355 1.00 93.81 89 TYR A C 1
ATOM 707 O O . TYR A 1 89 ? 34.617 1.169 -22.410 1.00 93.81 89 TYR A O 1
ATOM 715 N N . GLU A 1 90 ? 34.339 0.841 -24.608 1.00 93.81 90 GLU A N 1
ATOM 716 C CA . GLU A 1 90 ? 34.380 2.240 -25.015 1.00 93.81 90 GLU A CA 1
ATOM 717 C C . GLU A 1 90 ? 32.957 2.754 -25.195 1.00 93.81 90 GLU A C 1
ATOM 719 O O . GLU A 1 90 ? 32.155 2.137 -25.904 1.00 93.81 90 GLU A O 1
ATOM 724 N N . CYS A 1 91 ? 32.631 3.896 -24.600 1.00 92.31 91 CYS A N 1
ATOM 725 C CA . CYS A 1 91 ? 31.394 4.595 -24.912 1.00 92.31 91 CYS A CA 1
ATOM 726 C C . CYS A 1 91 ? 31.498 5.261 -26.289 1.00 92.31 91 CYS A C 1
ATOM 728 O O . CYS A 1 91 ? 32.357 6.109 -26.510 1.00 92.31 91 CYS A O 1
ATOM 730 N N . ASN A 1 92 ? 30.587 4.950 -27.213 1.00 92.44 92 ASN A N 1
ATOM 731 C CA . ASN A 1 92 ? 30.611 5.534 -28.559 1.00 92.44 92 ASN A CA 1
ATOM 732 C C . ASN A 1 92 ? 30.235 7.028 -28.578 1.00 92.44 92 ASN A C 1
ATOM 734 O O . ASN A 1 92 ? 30.521 7.703 -29.563 1.00 92.44 92 ASN A O 1
ATOM 738 N N . ILE A 1 93 ? 29.587 7.536 -27.521 1.00 89.06 93 ILE A N 1
ATOM 739 C CA . ILE A 1 93 ? 29.099 8.923 -27.447 1.00 89.06 93 ILE A CA 1
ATOM 740 C C . ILE A 1 93 ? 30.221 9.871 -27.001 1.00 89.06 93 ILE A C 1
ATOM 742 O O . ILE A 1 93 ? 30.453 10.885 -27.648 1.00 89.06 93 ILE A O 1
ATOM 746 N N . ILE A 1 94 ? 30.930 9.534 -25.916 1.00 89.75 94 ILE A N 1
ATOM 747 C CA . ILE A 1 94 ? 31.967 10.396 -25.305 1.00 89.75 94 ILE A CA 1
ATOM 748 C C . ILE A 1 94 ? 33.366 9.782 -25.289 1.00 89.75 94 ILE A C 1
ATOM 750 O O . ILE A 1 94 ? 34.282 10.377 -24.734 1.00 89.75 94 ILE A O 1
ATOM 754 N N . ARG A 1 95 ? 33.546 8.600 -25.891 1.00 90.19 95 ARG A N 1
ATOM 755 C CA . ARG A 1 95 ? 34.852 7.940 -26.067 1.00 90.19 95 ARG A CA 1
ATOM 756 C C . ARG A 1 95 ? 35.596 7.627 -24.766 1.00 90.19 95 ARG A C 1
ATOM 758 O O . ARG A 1 95 ? 36.799 7.403 -24.780 1.00 90.19 95 ARG A O 1
ATOM 765 N N . CYS A 1 96 ? 34.887 7.570 -23.639 1.00 88.44 96 CYS A N 1
ATOM 766 C CA . CYS A 1 96 ? 35.465 7.144 -22.370 1.00 88.44 96 CYS A CA 1
ATOM 767 C C . CYS A 1 96 ? 35.447 5.616 -22.235 1.00 88.44 96 CYS A C 1
ATOM 769 O O . CYS A 1 96 ? 34.550 4.940 -22.751 1.00 88.44 96 CYS A O 1
ATOM 771 N N . THR A 1 97 ? 36.402 5.081 -21.484 1.00 91.75 97 THR A N 1
ATOM 772 C CA . THR A 1 97 ? 36.465 3.661 -21.140 1.00 91.75 97 THR A CA 1
ATOM 773 C C . THR A 1 97 ? 35.666 3.367 -19.871 1.00 91.75 97 THR A C 1
ATOM 775 O O . THR A 1 97 ? 35.585 4.185 -18.954 1.00 91.75 97 THR A O 1
ATOM 778 N N . VAL A 1 98 ? 35.015 2.205 -19.840 1.00 88.50 98 VAL A N 1
ATOM 779 C CA . VAL A 1 98 ? 34.215 1.730 -18.710 1.00 88.50 98 VAL A CA 1
ATOM 780 C C . VAL A 1 98 ? 34.532 0.264 -18.445 1.00 88.50 98 VAL A C 1
ATOM 782 O O . VAL A 1 98 ? 34.386 -0.588 -19.327 1.00 88.50 98 VAL A O 1
ATOM 785 N N . ASP A 1 99 ? 34.892 -0.031 -17.201 1.00 84.31 99 ASP A N 1
ATOM 786 C CA . ASP A 1 99 ? 35.214 -1.385 -16.763 1.00 84.31 99 ASP A CA 1
ATOM 787 C C . ASP A 1 99 ? 33.931 -2.122 -16.383 1.00 84.31 99 ASP A C 1
ATOM 789 O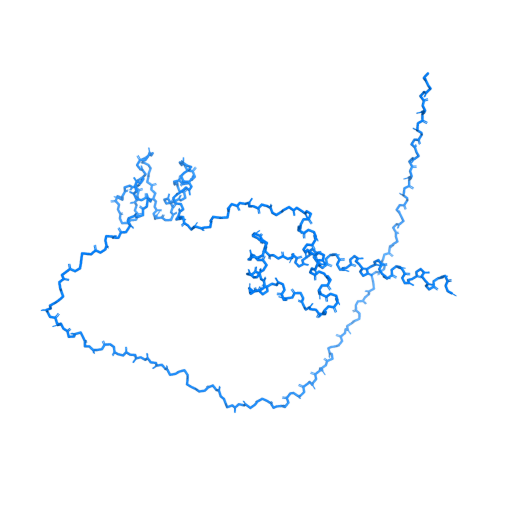 O . ASP A 1 99 ? 33.181 -1.652 -15.532 1.00 84.31 99 ASP A O 1
ATOM 793 N N . SER A 1 100 ? 33.684 -3.301 -16.956 1.00 80.50 100 SER A N 1
ATOM 794 C CA . SER A 1 100 ? 32.528 -4.172 -16.676 1.00 80.50 100 SER A CA 1
ATOM 795 C C . SER A 1 100 ? 31.147 -3.708 -17.180 1.00 80.50 100 SER A C 1
ATOM 797 O O . SER A 1 100 ? 30.736 -2.550 -17.108 1.00 80.50 100 SER A O 1
ATOM 799 N N . ASN A 1 101 ? 30.346 -4.696 -17.602 1.00 77.50 101 ASN A N 1
ATOM 800 C CA . ASN A 1 101 ? 28.967 -4.535 -18.082 1.00 77.50 101 ASN A CA 1
ATOM 801 C C . ASN A 1 101 ? 28.029 -3.831 -17.081 1.00 77.50 101 ASN A C 1
ATOM 803 O O . ASN A 1 101 ? 27.097 -3.140 -17.499 1.00 77.50 101 ASN A O 1
ATOM 807 N N . ALA A 1 102 ? 28.234 -4.013 -15.770 1.00 75.75 102 ALA A N 1
ATOM 808 C CA . ALA A 1 102 ? 27.391 -3.383 -14.748 1.00 75.75 102 ALA A CA 1
ATOM 809 C C . ALA A 1 102 ? 27.587 -1.858 -14.707 1.00 75.75 102 ALA A C 1
ATOM 811 O O . ALA A 1 102 ? 26.623 -1.109 -14.530 1.00 75.75 102 ALA A O 1
ATOM 812 N N . ASN A 1 103 ? 28.815 -1.397 -14.950 1.00 83.88 103 ASN A N 1
ATOM 813 C CA . ASN A 1 103 ? 29.146 0.022 -14.945 1.00 83.88 103 ASN A CA 1
ATOM 814 C C . ASN A 1 103 ? 28.689 0.724 -16.224 1.00 83.88 103 ASN A C 1
ATOM 816 O O . ASN A 1 103 ? 28.333 1.896 -16.152 1.00 83.88 103 ASN A O 1
ATOM 820 N N . ILE A 1 104 ? 28.591 0.016 -17.356 1.00 87.00 104 ILE A N 1
ATOM 821 C CA . ILE A 1 104 ? 28.096 0.588 -18.619 1.00 87.00 104 ILE A CA 1
ATOM 822 C C . ILE A 1 104 ? 26.671 1.119 -18.466 1.00 87.00 104 ILE A C 1
ATOM 824 O O . ILE A 1 104 ? 26.387 2.244 -18.857 1.00 87.00 104 ILE A O 1
ATOM 828 N N . LYS A 1 105 ? 25.762 0.342 -17.865 1.00 85.12 105 LYS A N 1
ATOM 829 C CA . LYS A 1 105 ? 24.370 0.787 -17.675 1.00 85.12 105 LYS A CA 1
ATOM 830 C C . LYS A 1 105 ? 24.290 2.036 -16.801 1.00 85.12 105 LYS A C 1
ATOM 832 O O . LYS A 1 105 ? 23.564 2.965 -17.132 1.00 85.12 105 LYS A O 1
ATOM 837 N N . ARG A 1 106 ? 25.059 2.061 -15.708 1.00 87.06 106 ARG A N 1
ATOM 838 C CA . ARG A 1 106 ? 25.137 3.213 -14.802 1.00 87.06 106 ARG A CA 1
ATOM 839 C C . ARG A 1 106 ? 25.741 4.434 -15.497 1.00 87.06 106 ARG A C 1
ATOM 841 O O . ARG A 1 106 ? 25.253 5.537 -15.305 1.00 87.06 106 ARG A O 1
ATOM 848 N N . HIS A 1 107 ? 26.771 4.229 -16.313 1.00 90.00 107 HIS A N 1
ATOM 849 C CA . HIS A 1 107 ? 27.395 5.270 -17.117 1.00 90.00 107 HIS A CA 1
ATOM 850 C C . HIS A 1 107 ? 26.406 5.873 -18.125 1.00 90.00 107 HIS A C 1
ATOM 852 O O . HIS A 1 107 ? 26.216 7.085 -18.136 1.00 90.00 107 HIS A O 1
ATOM 858 N N . LEU A 1 108 ? 25.717 5.035 -18.909 1.00 89.44 108 LEU A N 1
ATOM 859 C CA . LEU A 1 108 ? 24.728 5.485 -19.893 1.00 89.44 108 LEU A CA 1
ATOM 860 C C . LEU A 1 108 ? 23.563 6.252 -19.241 1.00 89.44 108 LEU A C 1
ATOM 862 O O . LEU A 1 108 ? 23.130 7.266 -19.782 1.00 89.44 108 LEU A O 1
ATOM 866 N N . ALA A 1 109 ? 23.099 5.812 -18.069 1.00 86.62 109 ALA A N 1
ATOM 867 C CA . ALA A 1 109 ? 22.077 6.516 -17.296 1.00 86.62 109 ALA A CA 1
ATOM 868 C C . ALA A 1 109 ? 22.581 7.875 -16.780 1.00 86.62 109 ALA A C 1
ATOM 870 O O . ALA A 1 109 ? 22.009 8.913 -17.095 1.00 86.62 109 ALA A O 1
ATOM 871 N N . ASN A 1 110 ? 23.695 7.889 -16.045 1.00 86.06 110 ASN A N 1
ATOM 872 C CA . ASN A 1 110 ? 24.148 9.091 -15.342 1.00 86.06 110 ASN A CA 1
ATOM 873 C C . ASN A 1 110 ? 24.744 10.159 -16.270 1.00 86.06 110 ASN A C 1
ATOM 875 O O . ASN A 1 110 ? 24.637 11.342 -15.970 1.00 86.06 110 ASN A O 1
ATOM 879 N N . VAL A 1 111 ? 25.410 9.752 -17.356 1.00 88.25 111 VAL A N 1
ATOM 880 C CA . VAL A 1 111 ? 26.148 10.677 -18.235 1.00 88.25 111 VAL A CA 1
ATOM 881 C C . VAL A 1 111 ? 25.336 11.067 -19.467 1.00 88.25 111 VAL A C 1
ATOM 883 O O . VAL A 1 111 ? 25.446 12.196 -19.936 1.00 88.25 111 VAL A O 1
ATOM 886 N N . HIS A 1 112 ? 24.507 10.158 -19.990 1.00 87.94 112 HIS A N 1
ATOM 887 C CA . HIS A 1 112 ? 23.728 10.401 -21.210 1.00 87.94 112 HIS A CA 1
ATOM 888 C C . HIS A 1 112 ? 22.218 10.494 -20.978 1.00 87.94 112 HIS A C 1
ATOM 890 O O . HIS A 1 112 ? 21.486 10.719 -21.939 1.00 87.94 112 HIS A O 1
ATOM 896 N N . GLY A 1 113 ? 21.734 10.294 -19.747 1.00 83.56 113 GLY A N 1
ATOM 897 C CA . GLY A 1 113 ? 20.298 10.264 -19.457 1.00 83.56 113 GLY A CA 1
ATOM 898 C C . GLY A 1 113 ? 19.566 9.104 -20.141 1.00 83.56 113 GLY A C 1
ATOM 899 O O . GLY A 1 113 ? 18.353 9.156 -20.319 1.00 83.56 113 GLY A O 1
ATOM 900 N N . LEU A 1 114 ? 20.284 8.055 -20.566 1.00 83.00 114 LEU A N 1
ATOM 901 C CA . LEU A 1 114 ? 19.714 6.900 -21.267 1.00 83.00 114 LEU A CA 1
ATOM 902 C C . LEU A 1 114 ? 19.175 5.866 -20.267 1.00 83.00 114 LEU A C 1
ATOM 904 O O . LEU A 1 114 ? 19.595 4.705 -20.241 1.00 83.00 114 LEU A O 1
ATOM 908 N N . ASP A 1 115 ? 18.215 6.292 -19.448 1.00 71.44 115 ASP A N 1
ATOM 909 C CA . ASP A 1 115 ? 17.549 5.452 -18.443 1.00 71.44 115 ASP A CA 1
ATOM 910 C C . ASP A 1 115 ? 16.736 4.298 -19.064 1.00 71.44 115 ASP A C 1
ATOM 912 O O . ASP A 1 115 ? 16.491 3.272 -18.417 1.00 71.44 115 ASP A O 1
ATOM 916 N N . ASP A 1 116 ? 16.393 4.422 -20.350 1.00 67.88 116 ASP A N 1
ATOM 917 C CA . ASP A 1 116 ? 15.638 3.447 -21.151 1.00 67.88 116 ASP A CA 1
ATOM 918 C C . ASP A 1 116 ? 16.434 2.190 -21.542 1.00 67.88 116 ASP A C 1
ATOM 920 O O . ASP A 1 116 ? 15.894 1.257 -22.140 1.00 67.88 116 ASP A O 1
ATOM 924 N N . VAL A 1 117 ? 17.716 2.110 -21.174 1.00 62.66 117 VAL A N 1
ATOM 925 C CA . VAL A 1 117 ? 18.515 0.877 -21.295 1.00 62.66 117 VAL A CA 1
ATOM 926 C C . VAL A 1 117 ? 18.175 -0.126 -20.176 1.00 62.66 117 VAL A C 1
ATOM 928 O O . VAL A 1 117 ? 18.671 -1.262 -20.154 1.00 62.66 117 VAL A O 1
ATOM 931 N N . LYS A 1 118 ? 17.280 0.241 -19.248 1.00 56.72 118 LYS A N 1
ATOM 932 C CA . LYS A 1 118 ? 16.603 -0.747 -18.408 1.00 56.72 118 LYS A CA 1
ATOM 933 C C . LYS A 1 118 ? 15.909 -1.753 -19.332 1.00 56.72 118 LYS A C 1
ATOM 935 O O . LYS A 1 118 ? 15.218 -1.342 -20.265 1.00 56.72 118 LYS A O 1
ATOM 940 N N . PRO A 1 119 ? 16.067 -3.077 -19.116 1.00 48.97 119 PRO A N 1
ATOM 941 C CA . PRO A 1 119 ? 15.142 -4.005 -19.744 1.00 48.97 119 PRO A CA 1
ATOM 942 C C . PRO A 1 119 ? 13.753 -3.474 -19.408 1.00 48.97 119 PRO A C 1
ATOM 944 O O . PRO A 1 119 ? 13.496 -3.176 -18.241 1.00 48.97 119 PRO A O 1
ATOM 947 N N . LYS A 1 120 ? 12.897 -3.292 -20.418 1.00 47.81 120 LYS A N 1
ATOM 948 C CA . LYS A 1 120 ? 11.464 -3.114 -20.204 1.00 47.81 120 LYS A CA 1
ATOM 949 C C . LYS A 1 120 ? 10.982 -4.363 -19.463 1.00 47.81 120 LYS A C 1
ATOM 951 O O . LYS A 1 120 ? 10.426 -5.273 -20.066 1.00 47.81 120 LYS A O 1
ATOM 956 N N . SER A 1 121 ? 11.212 -4.448 -18.153 1.00 47.53 121 SER A N 1
ATOM 957 C CA . SER A 1 121 ? 10.237 -5.068 -17.290 1.00 47.53 121 SER A CA 1
ATOM 958 C C . SER A 1 121 ? 8.998 -4.245 -17.570 1.00 47.53 121 SER A C 1
ATOM 960 O O . SER A 1 121 ? 8.964 -3.050 -17.283 1.00 47.53 121 SER A O 1
ATOM 962 N N . LEU A 1 122 ? 8.040 -4.859 -18.247 1.00 47.16 122 LEU A N 1
ATOM 963 C CA . LEU A 1 122 ? 6.710 -4.334 -18.508 1.00 47.16 122 LEU A CA 1
ATOM 964 C C . LEU A 1 122 ? 5.946 -4.139 -17.185 1.00 47.16 122 LEU A C 1
ATOM 966 O O . LEU A 1 122 ? 4.790 -4.517 -17.068 1.00 47.16 122 LEU A O 1
ATOM 970 N N . SER A 1 123 ? 6.562 -3.544 -16.163 1.00 46.12 123 SER A N 1
ATOM 971 C CA . SER A 1 123 ? 5.822 -2.849 -15.131 1.00 46.12 123 SER A CA 1
ATOM 972 C C . SER A 1 123 ? 5.371 -1.545 -15.773 1.00 46.12 123 SER A C 1
ATOM 974 O O . SER A 1 123 ? 5.953 -0.479 -15.574 1.00 46.12 123 SER A O 1
ATOM 976 N N . LEU A 1 124 ? 4.314 -1.660 -16.574 1.00 48.00 124 LEU A N 1
ATOM 977 C CA . LEU A 1 124 ? 3.386 -0.591 -16.899 1.00 48.00 124 LEU A CA 1
ATOM 978 C C . LEU A 1 124 ? 2.702 -0.137 -15.594 1.00 48.00 124 LEU A C 1
ATOM 980 O O . LEU A 1 124 ? 1.487 -0.144 -15.465 1.00 48.00 124 LEU A O 1
ATOM 984 N N . THR A 1 125 ? 3.480 0.205 -14.570 1.00 51.72 125 THR A N 1
ATOM 985 C CA . THR A 1 125 ? 3.000 0.923 -13.403 1.00 51.72 125 THR A CA 1
ATOM 986 C C . THR A 1 125 ? 3.046 2.383 -13.804 1.00 51.72 125 THR A C 1
ATOM 988 O O . THR A 1 125 ? 3.870 3.159 -13.323 1.00 51.72 125 THR A O 1
ATOM 991 N N . THR A 1 126 ? 2.161 2.764 -14.726 1.00 52.59 126 THR A N 1
ATOM 992 C CA . THR A 1 126 ? 1.573 4.097 -14.652 1.00 52.59 126 THR A CA 1
ATOM 993 C C . THR A 1 126 ? 1.265 4.319 -13.178 1.00 52.59 126 THR A C 1
ATOM 995 O O . THR A 1 126 ? 0.565 3.500 -12.578 1.00 52.59 126 THR A O 1
ATOM 998 N N . ASN A 1 127 ? 1.876 5.337 -12.570 1.00 56.09 127 ASN A N 1
ATOM 999 C CA . ASN A 1 127 ? 1.603 5.756 -11.198 1.00 56.09 127 ASN A CA 1
ATOM 1000 C C . ASN A 1 127 ? 0.153 6.263 -11.141 1.00 56.09 127 ASN A C 1
ATOM 1002 O O . ASN A 1 127 ? -0.107 7.459 -11.049 1.00 56.09 127 ASN A O 1
ATOM 1006 N N . ILE A 1 128 ? -0.809 5.351 -11.266 1.00 67.25 128 ILE A N 1
ATOM 1007 C CA . ILE A 1 128 ? -2.223 5.619 -11.081 1.00 67.25 128 ILE A CA 1
ATOM 1008 C C . ILE A 1 128 ? -2.371 5.733 -9.574 1.00 67.25 128 ILE A C 1
ATOM 1010 O O . ILE A 1 128 ? -2.501 4.746 -8.847 1.00 67.25 128 ILE A O 1
ATOM 1014 N N . GLN A 1 129 ? -2.232 6.963 -9.090 1.00 78.19 129 GLN A N 1
ATOM 1015 C CA . GLN A 1 129 ? -2.502 7.258 -7.700 1.00 78.19 129 GLN A CA 1
ATOM 1016 C C . GLN A 1 129 ? -3.992 7.041 -7.463 1.00 78.19 129 GLN A C 1
ATOM 1018 O O . GLN A 1 129 ? -4.843 7.649 -8.110 1.00 78.19 129 GLN A O 1
ATOM 1023 N N . MET A 1 130 ? -4.305 6.131 -6.546 1.00 83.12 130 MET A N 1
ATOM 1024 C CA . MET A 1 130 ? -5.676 5.921 -6.116 1.00 83.12 130 MET A CA 1
ATOM 1025 C C . MET A 1 130 ? -6.181 7.189 -5.425 1.00 83.12 130 MET A C 1
ATOM 1027 O O . MET A 1 130 ? -5.509 7.723 -4.539 1.00 83.12 130 MET A O 1
ATOM 1031 N N . ASP A 1 131 ? -7.380 7.625 -5.807 1.00 88.56 131 ASP A N 1
ATOM 1032 C CA . ASP A 1 131 ? -8.071 8.744 -5.173 1.00 88.56 131 ASP A CA 1
ATOM 1033 C C . ASP A 1 131 ? -8.098 8.574 -3.632 1.00 88.56 131 ASP A C 1
ATOM 1035 O O . ASP A 1 131 ? -8.522 7.516 -3.134 1.00 88.56 131 ASP A O 1
ATOM 1039 N N . PRO A 1 132 ? -7.648 9.581 -2.854 1.00 88.38 132 PRO A N 1
ATOM 1040 C CA . PRO A 1 132 ? -7.603 9.509 -1.396 1.00 88.38 132 PRO A CA 1
ATOM 1041 C C . PRO A 1 132 ? -8.947 9.166 -0.749 1.00 88.38 132 PRO A C 1
ATOM 1043 O O . PRO A 1 132 ? -8.982 8.458 0.263 1.00 88.38 132 PRO A O 1
ATOM 1046 N N . PHE A 1 133 ? -10.060 9.626 -1.328 1.00 89.75 133 PHE A N 1
ATOM 1047 C CA . PHE A 1 133 ? -11.388 9.352 -0.787 1.00 89.75 133 PHE A CA 1
ATOM 1048 C C . PHE A 1 133 ? -11.772 7.877 -0.956 1.00 89.75 133 PHE A C 1
ATOM 1050 O O . PHE A 1 133 ? -12.159 7.221 0.019 1.00 89.75 133 PHE A O 1
ATOM 1057 N N . ARG A 1 134 ? -11.571 7.307 -2.152 1.00 88.31 134 ARG A N 1
ATOM 1058 C CA . ARG A 1 134 ? -11.732 5.860 -2.390 1.00 88.31 134 ARG A CA 1
ATOM 1059 C C . ARG A 1 134 ? -10.835 5.022 -1.482 1.00 88.31 134 ARG A C 1
ATOM 1061 O O . ARG A 1 134 ? -11.305 4.040 -0.906 1.00 88.31 134 ARG A O 1
ATOM 1068 N N . LYS A 1 135 ? -9.577 5.435 -1.294 1.00 87.88 135 LYS A N 1
ATOM 1069 C CA . LYS A 1 135 ? -8.644 4.773 -0.371 1.00 87.88 135 LYS A CA 1
ATOM 1070 C C . LYS A 1 135 ? -9.185 4.738 1.057 1.00 87.88 135 LYS A C 1
ATOM 1072 O O . LYS A 1 135 ? -9.179 3.688 1.692 1.00 87.88 135 LYS A O 1
ATOM 1077 N N . SER A 1 136 ? -9.685 5.873 1.547 1.00 89.12 136 SER A N 1
ATOM 1078 C CA . SER A 1 136 ? -10.228 5.972 2.903 1.00 89.12 136 SER A CA 1
ATOM 1079 C C . SER A 1 136 ? -11.434 5.051 3.110 1.00 89.12 136 SER A C 1
ATOM 1081 O O . SER A 1 136 ? -11.513 4.392 4.148 1.00 89.12 136 SER A O 1
ATOM 1083 N N . LYS A 1 137 ? -12.326 4.945 2.112 1.00 90.25 137 LYS A N 1
ATOM 1084 C CA . LYS A 1 137 ? -13.461 4.006 2.140 1.00 90.25 137 LYS A CA 1
ATOM 1085 C C . LYS A 1 137 ? -13.013 2.545 2.185 1.00 90.25 137 LYS A C 1
ATOM 1087 O O . LYS A 1 137 ? -13.600 1.757 2.920 1.00 90.25 137 LYS A O 1
ATOM 1092 N N . LEU A 1 138 ? -11.971 2.187 1.436 1.00 89.94 138 LEU A N 1
ATOM 1093 C CA . LEU A 1 138 ? -11.432 0.825 1.427 1.00 89.94 138 LEU A CA 1
ATOM 1094 C C . LEU A 1 138 ? -10.791 0.464 2.776 1.00 89.94 138 LEU A C 1
ATOM 1096 O O . LEU A 1 138 ? -11.039 -0.617 3.308 1.00 89.94 138 LEU A O 1
ATOM 1100 N N . ASP A 1 139 ? -10.050 1.400 3.376 1.00 89.69 139 ASP A N 1
ATOM 1101 C CA . ASP A 1 139 ? -9.532 1.249 4.740 1.00 89.69 139 ASP A CA 1
ATOM 1102 C C . ASP A 1 139 ? -10.669 1.085 5.763 1.00 89.69 139 ASP A C 1
ATOM 1104 O O . ASP A 1 139 ? -10.563 0.279 6.683 1.00 89.69 139 ASP A O 1
ATOM 1108 N N . GLU A 1 140 ? -11.758 1.847 5.627 1.00 91.62 140 GLU A N 1
ATOM 1109 C CA . GLU A 1 140 ? -12.914 1.750 6.521 1.00 91.62 140 GLU A CA 1
ATOM 1110 C C . GLU A 1 140 ? -13.627 0.398 6.391 1.00 91.62 140 GLU A C 1
ATOM 1112 O O . GLU A 1 140 ? -13.922 -0.235 7.404 1.00 91.62 140 GLU A O 1
ATOM 1117 N N . ALA A 1 141 ? -13.839 -0.084 5.164 1.00 91.56 141 ALA A N 1
ATOM 1118 C CA . ALA A 1 141 ? -14.408 -1.405 4.910 1.00 91.56 141 ALA A CA 1
ATOM 1119 C C . ALA A 1 141 ? -13.539 -2.523 5.512 1.00 91.56 141 ALA A C 1
ATOM 1121 O O . ALA A 1 141 ? -14.062 -3.428 6.164 1.00 91.56 141 ALA A O 1
ATOM 1122 N N . ALA A 1 142 ? -12.213 -2.423 5.377 1.00 91.38 142 ALA A N 1
ATOM 1123 C CA . ALA A 1 142 ? -11.282 -3.371 5.981 1.00 91.38 142 ALA A CA 1
ATOM 1124 C C . ALA A 1 142 ? -11.352 -3.362 7.516 1.00 91.38 142 ALA A C 1
ATOM 1126 O O . ALA A 1 142 ? -11.390 -4.423 8.135 1.00 91.38 142 ALA A O 1
ATOM 1127 N N . ILE A 1 143 ? -11.429 -2.179 8.140 1.00 91.19 143 ILE A N 1
ATOM 1128 C CA . ILE A 1 143 ? -11.615 -2.054 9.595 1.00 91.19 143 ILE A CA 1
ATOM 1129 C C . ILE A 1 143 ? -12.919 -2.724 10.032 1.00 91.19 143 ILE A C 1
ATOM 1131 O O . ILE A 1 143 ? -12.914 -3.459 11.018 1.00 91.19 143 ILE A O 1
ATOM 1135 N N . ARG A 1 144 ? -14.022 -2.509 9.302 1.00 93.38 144 ARG A N 1
ATOM 1136 C CA . ARG A 1 144 ? -15.304 -3.157 9.612 1.00 93.38 144 ARG A CA 1
ATOM 1137 C C . ARG A 1 144 ? -15.193 -4.678 9.541 1.00 93.38 144 ARG A C 1
ATOM 1139 O O . ARG A 1 144 ? -15.616 -5.328 10.485 1.00 93.38 144 ARG A O 1
ATOM 1146 N N . CYS A 1 145 ? -14.557 -5.230 8.507 1.00 92.56 145 CYS A N 1
ATOM 1147 C CA . CYS A 1 145 ? -14.336 -6.678 8.391 1.00 92.56 145 CYS A CA 1
ATOM 1148 C C . CYS A 1 145 ? -13.492 -7.231 9.556 1.00 92.56 145 CYS A C 1
ATOM 1150 O O . CYS A 1 145 ? -13.770 -8.300 10.088 1.00 92.56 145 CYS A O 1
ATOM 1152 N N . ILE A 1 146 ? -12.461 -6.500 9.994 1.00 90.50 146 ILE A N 1
ATOM 1153 C CA . ILE A 1 146 ? -11.624 -6.915 11.134 1.00 90.50 146 ILE A CA 1
ATOM 1154 C C . ILE A 1 146 ? -12.444 -6.958 12.426 1.00 90.50 146 ILE A C 1
ATOM 1156 O O . ILE A 1 146 ? -12.322 -7.902 13.201 1.00 90.50 146 ILE A O 1
ATOM 1160 N N . ILE A 1 147 ? -13.269 -5.937 12.667 1.00 89.75 147 ILE A N 1
ATOM 1161 C CA . ILE A 1 147 ? -14.031 -5.806 13.913 1.00 89.75 147 ILE A CA 1
ATOM 1162 C C . ILE A 1 147 ? -15.238 -6.751 13.927 1.00 89.75 147 ILE A C 1
ATOM 1164 O O . ILE A 1 147 ? -15.423 -7.486 14.894 1.00 89.75 147 ILE A O 1
ATOM 1168 N N . VAL A 1 148 ? -16.058 -6.718 12.875 1.00 94.31 148 VAL A N 1
ATOM 1169 C CA . VAL A 1 148 ? -17.339 -7.437 12.798 1.00 94.31 148 VAL A CA 1
ATOM 1170 C C . VAL A 1 148 ? -17.104 -8.920 12.537 1.00 94.31 148 VAL A C 1
ATOM 1172 O O . VAL A 1 148 ? -17.560 -9.755 13.314 1.00 94.31 148 VAL A O 1
ATOM 1175 N N . ASP A 1 149 ? -16.310 -9.248 11.516 1.00 93.88 149 ASP A N 1
ATOM 1176 C CA . ASP A 1 149 ? -16.068 -10.638 11.104 1.00 93.88 149 ASP A CA 1
ATOM 1177 C C . ASP A 1 149 ? -14.890 -11.277 11.857 1.00 93.88 149 ASP A C 1
ATOM 1179 O O . ASP A 1 149 ? -14.482 -12.399 11.554 1.00 93.88 149 ASP A O 1
ATOM 1183 N N . ARG A 1 150 ? -14.310 -10.555 12.830 1.00 92.25 150 ARG A N 1
ATOM 1184 C CA . ARG A 1 150 ? -13.172 -10.989 13.662 1.00 92.25 150 ARG A CA 1
ATOM 1185 C C . ARG A 1 150 ? -11.971 -11.480 12.845 1.00 92.25 150 ARG A C 1
ATOM 1187 O O . ARG A 1 150 ? -11.241 -12.379 13.266 1.00 92.25 150 ARG A O 1
ATOM 1194 N N . ARG A 1 151 ? -11.753 -10.904 11.660 1.00 91.62 151 ARG A N 1
ATOM 1195 C CA . ARG A 1 151 ? -10.660 -11.307 10.766 1.00 91.62 151 ARG A CA 1
ATOM 1196 C C . ARG A 1 151 ? -9.302 -10.831 11.294 1.00 91.62 151 ARG A C 1
ATOM 1198 O O . ARG A 1 151 ? -9.181 -9.681 11.722 1.00 91.62 151 ARG A O 1
ATOM 1205 N N . PRO A 1 152 ? -8.242 -11.655 11.209 1.00 90.56 152 PRO A N 1
ATOM 1206 C CA . PRO A 1 152 ? -6.897 -11.204 11.532 1.00 90.56 152 PRO A CA 1
ATOM 1207 C C . PRO A 1 152 ? -6.392 -10.209 10.480 1.00 90.56 152 PRO A C 1
ATOM 1209 O O . PRO A 1 152 ? -6.609 -10.377 9.281 1.00 90.56 152 PRO A O 1
ATOM 1212 N N . PHE A 1 153 ? -5.610 -9.215 10.909 1.00 85.38 153 PHE A N 1
ATOM 1213 C CA . PHE A 1 153 ? -4.977 -8.245 10.000 1.00 85.38 153 PHE A CA 1
ATOM 1214 C C . PHE A 1 153 ? -4.141 -8.900 8.894 1.00 85.38 153 PHE A C 1
ATOM 1216 O O . PHE A 1 153 ? -4.033 -8.359 7.793 1.00 85.38 153 PHE A O 1
ATOM 1223 N N . GLY A 1 154 ? -3.552 -10.065 9.181 1.00 89.88 154 GLY A N 1
ATOM 1224 C CA . GLY A 1 154 ? -2.746 -10.818 8.225 1.00 89.88 154 GLY A CA 1
ATOM 1225 C C . GLY A 1 154 ? -3.508 -11.219 6.959 1.00 89.88 154 GLY A C 1
ATOM 1226 O O . GLY A 1 154 ? -2.879 -11.338 5.909 1.00 89.88 154 GLY A O 1
ATOM 1227 N N . ASP A 1 155 ? -4.840 -11.351 7.010 1.00 90.94 155 ASP A N 1
ATOM 1228 C CA . ASP A 1 155 ? -5.644 -11.741 5.844 1.00 90.94 155 ASP A CA 1
ATOM 1229 C C . ASP A 1 155 ? -5.529 -10.731 4.693 1.00 90.94 155 ASP A C 1
ATOM 1231 O O . ASP A 1 155 ? -5.430 -11.135 3.537 1.00 90.94 155 ASP A O 1
ATOM 1235 N N . PHE A 1 156 ? -5.413 -9.434 4.992 1.00 88.69 156 PHE A N 1
ATOM 1236 C CA . PHE A 1 156 ? -5.264 -8.380 3.978 1.00 88.69 156 PHE A CA 1
ATOM 1237 C C . PHE A 1 156 ? -3.859 -8.311 3.360 1.00 88.69 156 PHE A C 1
ATOM 1239 O O . PHE A 1 156 ? -3.665 -7.651 2.341 1.00 88.69 156 PHE A O 1
ATOM 1246 N N . ARG A 1 157 ? -2.866 -8.989 3.956 1.00 86.38 157 ARG A N 1
ATOM 1247 C CA . ARG A 1 157 ? -1.498 -9.087 3.415 1.00 86.38 157 ARG A CA 1
ATOM 1248 C C . ARG A 1 157 ? -1.292 -10.313 2.529 1.00 86.38 157 ARG A C 1
ATOM 1250 O O . ARG A 1 157 ? -0.316 -10.353 1.772 1.00 86.38 157 ARG A O 1
ATOM 1257 N N . LYS A 1 158 ? -2.179 -11.310 2.620 1.00 91.88 158 LYS A N 1
ATOM 1258 C CA . LYS A 1 158 ? -2.095 -12.531 1.812 1.00 91.88 158 LYS A CA 1
ATOM 1259 C C . LYS A 1 158 ? -2.084 -12.170 0.331 1.00 91.88 158 LYS A C 1
ATOM 1261 O O . LYS A 1 158 ? -2.781 -11.253 -0.098 1.00 91.88 158 LYS A O 1
ATOM 1266 N N . HIS A 1 159 ? -1.264 -12.884 -0.438 1.00 91.00 159 HIS A N 1
ATOM 1267 C CA . HIS A 1 159 ? -1.116 -12.634 -1.871 1.00 91.00 159 HIS A CA 1
ATOM 1268 C C . HIS A 1 159 ? -2.464 -12.719 -2.589 1.00 91.00 159 HIS A C 1
ATOM 1270 O O . HIS A 1 159 ? -2.845 -11.758 -3.240 1.00 91.00 159 HIS A O 1
ATOM 1276 N N . SER A 1 160 ? -3.242 -13.772 -2.320 1.00 91.12 160 SER A N 1
ATOM 1277 C CA . SER A 1 160 ? -4.574 -13.970 -2.902 1.00 91.12 160 SER A CA 1
ATOM 1278 C C . SER A 1 160 ? -5.538 -12.812 -2.643 1.00 91.12 160 SER A C 1
ATOM 1280 O O . SER A 1 160 ? -6.263 -12.402 -3.542 1.00 91.12 160 SER A O 1
ATOM 1282 N N . MET A 1 161 ? -5.536 -12.249 -1.431 1.00 91.12 161 MET A N 1
ATOM 1283 C CA . MET A 1 161 ? -6.388 -11.105 -1.104 1.00 91.12 161 MET A CA 1
ATOM 1284 C C . MET A 1 161 ? -5.920 -9.834 -1.817 1.00 91.12 161 MET A C 1
ATOM 1286 O O . MET A 1 161 ? -6.742 -9.053 -2.285 1.00 91.12 161 MET A O 1
ATOM 1290 N N . ARG A 1 162 ? -4.604 -9.625 -1.937 1.00 89.50 162 ARG A N 1
ATOM 1291 C CA . ARG A 1 162 ? -4.058 -8.497 -2.703 1.00 89.50 162 ARG A CA 1
ATOM 1292 C C . ARG A 1 162 ? -4.373 -8.619 -4.189 1.00 89.50 162 ARG A C 1
ATOM 1294 O O . ARG A 1 162 ? -4.751 -7.621 -4.785 1.00 89.50 162 ARG A O 1
ATOM 1301 N N . ASP A 1 163 ? -4.291 -9.818 -4.754 1.00 88.19 163 ASP A N 1
ATOM 1302 C CA . ASP A 1 163 ? -4.618 -10.064 -6.161 1.00 88.19 163 ASP A CA 1
ATOM 1303 C C . ASP A 1 163 ? -6.111 -9.841 -6.417 1.00 88.19 163 ASP A C 1
ATOM 1305 O O . ASP A 1 163 ? -6.485 -9.170 -7.375 1.00 88.19 163 ASP A O 1
ATOM 1309 N N . PHE A 1 164 ? 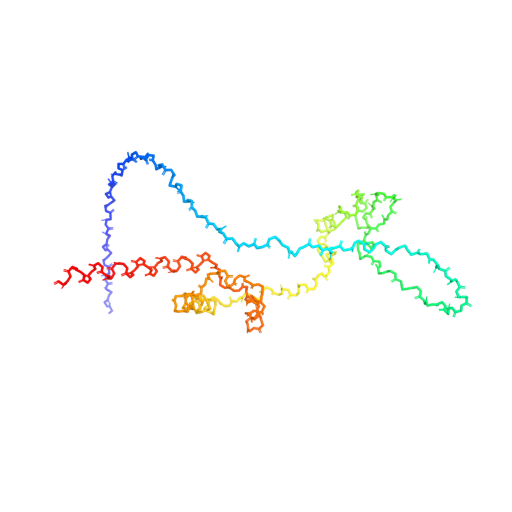-6.964 -10.315 -5.504 1.00 89.00 164 PHE A N 1
ATOM 1310 C CA . PHE A 1 164 ? -8.400 -10.050 -5.531 1.00 89.00 164 PHE A CA 1
ATOM 1311 C C . PHE A 1 164 ? -8.711 -8.546 -5.467 1.00 89.00 164 PHE A C 1
ATOM 1313 O O . PHE A 1 164 ? -9.472 -8.029 -6.284 1.00 89.00 164 PHE A O 1
ATOM 1320 N N . LEU A 1 165 ? -8.090 -7.815 -4.534 1.00 88.69 165 LEU A N 1
ATOM 1321 C CA . LEU A 1 165 ? -8.270 -6.366 -4.415 1.00 88.69 165 LEU A CA 1
ATOM 1322 C C . LEU A 1 165 ? -7.740 -5.617 -5.641 1.00 88.69 165 LEU A C 1
ATOM 1324 O O . LEU A 1 165 ? -8.380 -4.664 -6.074 1.00 88.69 165 LEU A O 1
ATOM 1328 N N . ALA A 1 166 ? -6.619 -6.054 -6.215 1.00 85.62 166 ALA A N 1
ATOM 1329 C CA . ALA A 1 166 ? -6.045 -5.471 -7.422 1.00 85.62 166 ALA A CA 1
ATOM 1330 C C . ALA A 1 166 ? -6.908 -5.730 -8.669 1.00 85.62 166 ALA A C 1
ATOM 1332 O O . ALA A 1 166 ? -6.968 -4.870 -9.547 1.00 85.62 166 ALA A O 1
ATOM 1333 N N . ALA A 1 167 ? -7.600 -6.873 -8.733 1.00 85.56 167 ALA A N 1
ATOM 1334 C CA . ALA A 1 167 ? -8.538 -7.193 -9.808 1.00 85.56 167 ALA A CA 1
ATOM 1335 C C . ALA A 1 167 ? -9.783 -6.288 -9.785 1.00 85.56 167 ALA A C 1
ATOM 1337 O O . ALA A 1 167 ? -10.285 -5.903 -10.837 1.00 85.56 167 ALA A O 1
ATOM 1338 N N . ILE A 1 168 ? -10.269 -5.923 -8.593 1.00 86.00 168 ILE A N 1
ATOM 1339 C CA . ILE A 1 168 ? -11.456 -5.064 -8.429 1.00 86.00 168 ILE A CA 1
ATOM 1340 C C . ILE A 1 168 ? -11.089 -3.579 -8.494 1.00 86.00 168 ILE A C 1
ATOM 1342 O O . ILE A 1 168 ? -11.798 -2.769 -9.092 1.00 86.00 168 ILE A O 1
ATOM 1346 N N . VAL A 1 169 ? -9.993 -3.200 -7.840 1.00 85.62 169 VAL A N 1
ATOM 1347 C CA . VAL A 1 169 ? -9.491 -1.830 -7.785 1.00 85.62 169 VAL A CA 1
ATOM 1348 C C . VAL A 1 169 ? -8.058 -1.844 -8.307 1.00 85.62 169 VAL A C 1
ATOM 1350 O O . VAL A 1 169 ? -7.127 -2.105 -7.536 1.00 85.62 169 VAL A O 1
ATOM 1353 N N . PRO A 1 170 ? -7.864 -1.539 -9.604 1.00 80.44 170 PRO A N 1
ATOM 1354 C CA . PRO A 1 170 ? -6.536 -1.440 -10.183 1.00 80.44 170 PRO A CA 1
ATOM 1355 C C . PRO A 1 170 ? -5.648 -0.534 -9.330 1.00 80.44 170 PRO A C 1
ATOM 1357 O O . PRO A 1 170 ? -6.079 0.526 -8.869 1.00 80.44 170 PRO A O 1
ATOM 1360 N N . CYS A 1 171 ? -4.415 -0.981 -9.095 1.00 81.44 171 CYS A N 1
ATOM 1361 C CA . CYS A 1 171 ? -3.408 -0.285 -8.286 1.00 81.44 171 CYS A CA 1
ATOM 1362 C C . CYS A 1 171 ? -3.681 -0.243 -6.769 1.00 81.44 171 CYS A C 1
ATOM 1364 O O . CYS A 1 171 ? -2.952 0.425 -6.032 1.00 81.44 171 CYS A O 1
ATOM 1366 N N . CYS A 1 172 ? -4.675 -0.976 -6.261 1.00 82.50 172 CYS A N 1
ATOM 1367 C CA . CYS A 1 172 ? -4.859 -1.127 -4.824 1.00 82.50 172 CYS A CA 1
ATOM 1368 C C . CYS A 1 172 ? -3.934 -2.214 -4.259 1.00 82.50 172 CYS A C 1
ATOM 1370 O O . CYS A 1 172 ? -4.138 -3.402 -4.484 1.00 82.50 172 CYS A O 1
ATOM 1372 N N . SER A 1 173 ? -2.955 -1.818 -3.444 1.00 81.50 173 SER A N 1
ATOM 1373 C CA . SER A 1 173 ? -2.108 -2.756 -2.683 1.00 81.50 173 SER A CA 1
ATOM 1374 C C . SER A 1 173 ? -2.766 -3.266 -1.391 1.00 81.50 173 SER A C 1
ATOM 1376 O O . SER A 1 173 ? -2.112 -3.927 -0.582 1.00 81.50 173 SER A O 1
ATOM 1378 N N . GLY A 1 174 ? -4.042 -2.930 -1.183 1.00 84.25 174 GLY A N 1
ATOM 1379 C CA . GLY A 1 174 ? -4.787 -3.178 0.043 1.00 84.25 174 GLY A CA 1
ATOM 1380 C C . GLY A 1 174 ? -4.580 -2.116 1.133 1.00 84.25 174 GLY A C 1
ATOM 1381 O O . GLY A 1 174 ? -3.797 -1.171 0.974 1.00 84.25 174 GLY A O 1
ATOM 1382 N N . PRO A 1 175 ? -5.315 -2.247 2.248 1.00 86.31 175 PRO A N 1
ATOM 1383 C CA . PRO A 1 175 ? -5.251 -1.314 3.363 1.00 86.31 175 PRO A CA 1
ATOM 1384 C C . PRO A 1 175 ? -3.908 -1.435 4.094 1.00 86.31 175 PRO A C 1
ATOM 1386 O O . PRO A 1 175 ? -3.420 -2.528 4.391 1.00 86.31 175 PRO A O 1
ATOM 1389 N N . HIS A 1 176 ? -3.287 -0.300 4.419 1.00 84.94 176 HIS A N 1
ATOM 1390 C CA . HIS A 1 176 ? -1.983 -0.315 5.080 1.00 84.94 176 HIS A CA 1
ATOM 1391 C C . HIS A 1 176 ? -2.148 -0.606 6.576 1.00 84.94 176 HIS A C 1
ATOM 1393 O O . HIS A 1 176 ? -2.754 0.183 7.299 1.00 84.94 176 HIS A O 1
ATOM 1399 N N . GLU A 1 177 ? -1.526 -1.675 7.079 1.00 84.94 177 GLU A N 1
ATOM 1400 C CA . GLU A 1 177 ? -1.680 -2.136 8.470 1.00 84.94 177 GLU A CA 1
ATOM 1401 C C . GLU A 1 177 ? -1.514 -1.012 9.501 1.00 84.94 177 GLU A C 1
ATOM 1403 O O . GLU A 1 177 ? -2.383 -0.813 10.342 1.00 84.94 177 GLU A O 1
ATOM 1408 N N . ARG A 1 178 ? -0.440 -0.214 9.402 1.00 87.31 178 ARG A N 1
ATOM 1409 C CA . ARG A 1 178 ? -0.226 0.933 10.305 1.00 87.31 178 ARG A CA 1
ATOM 1410 C C . ARG A 1 178 ? -1.388 1.936 10.295 1.00 87.31 178 ARG A C 1
ATOM 1412 O O . ARG A 1 178 ? -1.714 2.476 11.347 1.00 87.31 178 ARG A O 1
ATOM 1419 N N . ALA A 1 179 ? -1.997 2.211 9.141 1.00 85.62 179 ALA A N 1
ATOM 1420 C CA . ALA A 1 179 ? -3.120 3.143 9.040 1.00 85.62 179 ALA A CA 1
ATOM 1421 C C . ALA A 1 179 ? -4.376 2.564 9.708 1.00 85.62 179 ALA A C 1
ATOM 1423 O O . ALA A 1 179 ? -5.019 3.240 10.512 1.00 85.62 179 ALA A O 1
ATOM 1424 N N . VAL A 1 180 ? -4.657 1.286 9.449 1.00 85.25 180 VAL A N 1
ATOM 1425 C CA . VAL A 1 180 ? -5.767 0.537 10.053 1.00 85.25 180 VAL A CA 1
ATOM 1426 C C . VAL A 1 180 ? -5.593 0.443 11.575 1.00 85.25 180 VAL A C 1
ATOM 1428 O O . VAL A 1 180 ? -6.502 0.796 12.321 1.00 85.25 180 VAL A O 1
ATOM 1431 N N . GLN A 1 181 ? -4.403 0.075 12.059 1.00 87.38 181 GLN A N 1
ATOM 1432 C CA . GLN A 1 181 ? -4.082 0.013 13.489 1.00 87.38 181 GLN A CA 1
ATOM 1433 C C . GLN A 1 181 ? -4.237 1.369 14.181 1.00 87.38 181 GLN A C 1
ATOM 1435 O O . GLN A 1 181 ? -4.802 1.431 15.270 1.00 87.38 181 GLN A O 1
ATOM 1440 N N . ARG A 1 182 ? -3.766 2.467 13.569 1.00 91.25 182 ARG A N 1
ATOM 1441 C CA . ARG A 1 182 ? -3.966 3.820 14.119 1.00 91.25 182 ARG A CA 1
ATOM 1442 C C . ARG A 1 182 ? -5.450 4.159 14.234 1.00 91.25 182 ARG A C 1
ATOM 1444 O O . ARG A 1 182 ? -5.870 4.649 15.280 1.00 91.25 182 ARG A O 1
ATOM 1451 N N . LYS A 1 183 ? -6.243 3.875 13.193 1.00 89.56 183 LYS A N 1
ATOM 1452 C CA . LYS A 1 183 ? -7.696 4.102 13.210 1.00 89.56 183 LYS A CA 1
ATOM 1453 C C . LYS A 1 183 ? -8.382 3.264 14.297 1.00 89.56 183 LYS A C 1
ATOM 1455 O O . LYS A 1 183 ? -9.170 3.814 15.056 1.00 89.56 183 LYS A O 1
ATOM 1460 N N . ILE A 1 184 ? -8.032 1.984 14.444 1.00 87.62 184 ILE A N 1
ATOM 1461 C CA . ILE A 1 184 ? -8.595 1.106 15.486 1.00 87.62 184 ILE A CA 1
ATOM 1462 C C . ILE A 1 184 ? -8.221 1.583 16.891 1.00 87.62 184 ILE A C 1
ATOM 1464 O O . ILE A 1 184 ? -9.097 1.688 17.745 1.00 87.62 184 ILE A O 1
ATOM 1468 N N . LYS A 1 185 ? -6.954 1.945 17.132 1.00 91.06 185 LYS A N 1
ATOM 1469 C CA . LYS A 1 185 ? -6.522 2.514 18.421 1.00 91.06 185 LYS A CA 1
ATOM 1470 C C . LYS A 1 185 ? -7.315 3.773 18.774 1.00 91.06 185 LYS A C 1
ATOM 1472 O O . LYS A 1 185 ? -7.754 3.915 19.911 1.00 91.06 185 LYS A O 1
ATOM 1477 N N . LYS A 1 186 ? -7.541 4.656 17.795 1.00 94.12 186 LYS A N 1
ATOM 1478 C CA . LYS A 1 186 ? -8.355 5.866 17.974 1.00 94.12 186 LYS A CA 1
ATOM 1479 C C . LYS A 1 186 ? -9.815 5.532 18.301 1.00 94.12 186 LYS A C 1
ATOM 1481 O O . LYS A 1 186 ? -10.369 6.103 19.232 1.00 94.12 186 LYS A O 1
ATOM 1486 N N . LEU A 1 187 ? -10.422 4.588 17.577 1.00 90.44 187 LEU A N 1
ATOM 1487 C CA . LEU A 1 187 ? -11.796 4.138 17.839 1.00 90.44 187 LEU A CA 1
ATOM 1488 C C . LEU A 1 187 ? -11.946 3.544 19.242 1.00 90.44 187 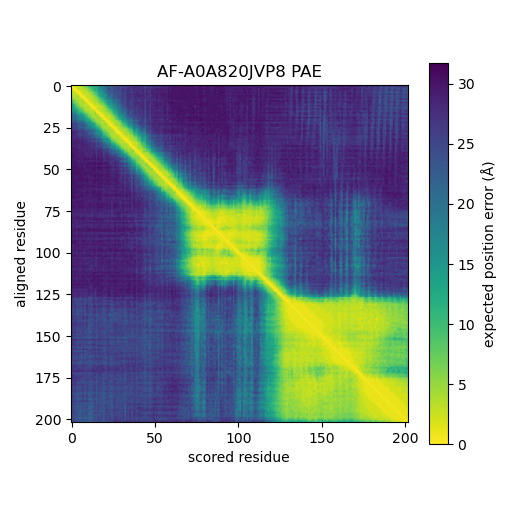LEU A C 1
ATOM 1490 O O . LEU A 1 187 ? -12.905 3.861 19.940 1.00 90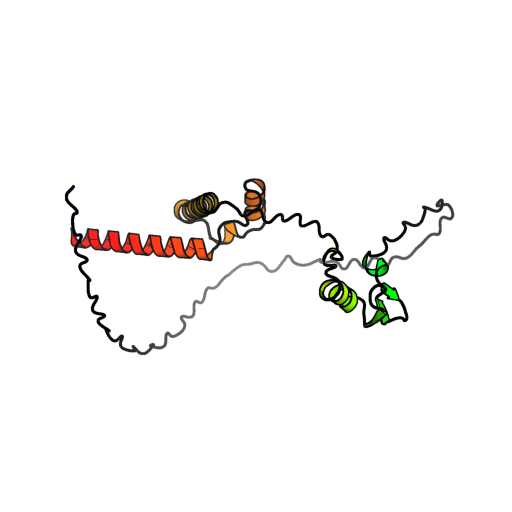.44 187 LEU A O 1
ATOM 1494 N N . TYR A 1 188 ? -10.979 2.732 19.670 1.00 92.50 188 TYR A N 1
ATOM 1495 C CA . TYR A 1 188 ? -10.959 2.162 21.012 1.00 92.50 188 TYR A CA 1
ATOM 1496 C C . TYR A 1 188 ? -10.854 3.246 22.092 1.00 92.50 188 TYR A C 1
ATOM 1498 O O . TYR A 1 188 ? -11.638 3.242 23.037 1.00 92.50 188 TYR A O 1
ATOM 1506 N N . ALA A 1 189 ? -9.939 4.210 21.929 1.00 96.38 189 ALA A N 1
ATOM 1507 C CA . ALA A 1 189 ? -9.789 5.325 22.863 1.00 96.38 189 ALA A CA 1
ATOM 1508 C C . ALA A 1 189 ? -11.087 6.141 23.000 1.00 96.38 189 ALA A C 1
ATOM 1510 O O . ALA A 1 189 ? -11.516 6.423 24.116 1.00 96.38 189 ALA A O 1
ATOM 1511 N N . ASN A 1 190 ? -11.754 6.444 21.882 1.00 96.06 190 ASN A N 1
ATOM 1512 C CA . ASN A 1 190 ? -13.030 7.161 21.887 1.00 96.06 190 ASN A CA 1
ATOM 1513 C C . ASN A 1 190 ? -14.130 6.367 22.605 1.00 96.06 190 ASN A C 1
ATOM 1515 O O . ASN A 1 190 ? -14.813 6.909 23.469 1.00 96.06 190 ASN A O 1
ATOM 1519 N N . LYS A 1 191 ? -14.269 5.068 22.309 1.00 95.75 191 LYS A N 1
ATOM 1520 C CA . LYS A 1 191 ? -15.265 4.209 22.971 1.00 95.75 191 LYS A CA 1
ATOM 1521 C C . LYS A 1 191 ? -15.028 4.087 24.473 1.00 95.75 191 LYS A C 1
ATOM 1523 O O . LYS A 1 191 ? -15.983 4.023 25.244 1.00 95.75 191 LYS A O 1
ATOM 1528 N N . LEU A 1 192 ? -13.766 4.087 24.891 1.00 97.12 192 LEU A N 1
ATOM 1529 C CA . LEU A 1 192 ? -13.394 4.051 26.299 1.00 97.12 192 LEU A CA 1
ATOM 1530 C C . LEU A 1 192 ? -13.761 5.356 27.025 1.00 97.12 192 LEU A C 1
ATOM 1532 O O . LEU A 1 192 ? -14.203 5.304 28.172 1.00 97.12 192 LEU A O 1
ATOM 1536 N N . LEU A 1 193 ? -13.625 6.511 26.363 1.00 97.81 193 LEU A N 1
ATOM 1537 C CA . LEU A 1 193 ? -14.094 7.799 26.887 1.00 97.81 193 LEU A CA 1
ATOM 1538 C C . LEU A 1 193 ? -15.622 7.841 27.001 1.00 97.81 193 LEU A C 1
ATOM 1540 O O . LEU A 1 193 ? -16.124 8.113 28.087 1.00 97.81 193 LEU A O 1
ATOM 1544 N N . GLU A 1 194 ? -16.347 7.464 25.942 1.00 97.38 194 GLU A N 1
ATOM 1545 C CA . GLU A 1 194 ? -17.818 7.391 25.956 1.00 97.38 194 GLU A CA 1
ATOM 1546 C C . GLU A 1 194 ? -18.334 6.513 27.110 1.00 97.38 194 GLU A C 1
ATOM 1548 O O . GLU A 1 194 ? -19.288 6.862 27.802 1.00 97.38 194 GLU A O 1
ATOM 1553 N N . HIS A 1 195 ? -17.701 5.360 27.345 1.00 97.81 195 HIS A N 1
ATOM 1554 C CA . HIS A 1 195 ? -18.081 4.467 28.439 1.00 97.81 195 HIS A CA 1
ATOM 1555 C C . HIS A 1 195 ? -17.827 5.092 29.818 1.00 97.81 195 HIS A C 1
ATOM 1557 O O . HIS A 1 195 ? -18.650 4.959 30.721 1.00 97.81 195 HIS A O 1
ATOM 1563 N N . ARG A 1 196 ? -16.702 5.798 29.991 1.00 97.50 196 ARG A N 1
ATOM 1564 C CA . ARG A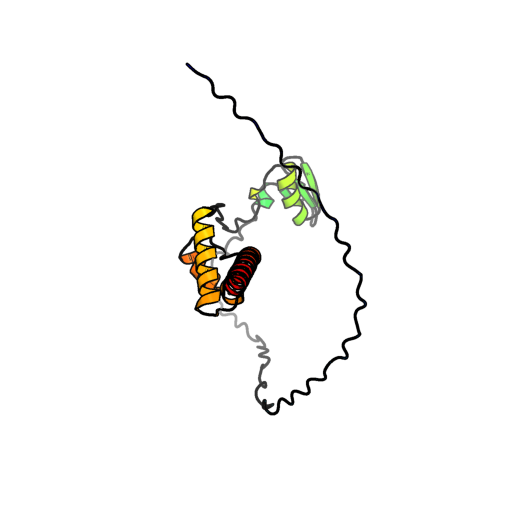 1 196 ? -16.396 6.519 31.236 1.00 97.50 196 ARG A CA 1
ATOM 1565 C C . ARG A 1 196 ? -17.397 7.636 31.512 1.00 97.50 196 ARG A C 1
ATOM 1567 O O . ARG A 1 196 ? -17.761 7.827 32.664 1.00 97.50 196 ARG A O 1
ATOM 1574 N N . GLU A 1 197 ? -17.835 8.358 30.487 1.00 98.25 197 GLU A N 1
ATOM 1575 C CA . GLU A 1 197 ? -18.861 9.398 30.625 1.00 98.25 197 GLU A CA 1
ATOM 1576 C C . GLU A 1 197 ? -20.213 8.806 31.025 1.00 98.25 197 GLU A C 1
ATOM 1578 O O . GLU A 1 197 ? -20.857 9.318 31.936 1.00 98.25 197 GLU A O 1
ATOM 1583 N N . LYS A 1 198 ? -20.606 7.671 30.433 1.00 97.88 198 LYS A N 1
ATOM 1584 C CA . LYS A 1 198 ? -21.837 6.962 30.819 1.00 97.88 198 LYS A CA 1
ATOM 1585 C C . LYS A 1 198 ? -21.840 6.530 32.283 1.00 97.88 198 LYS A C 1
ATOM 1587 O O . LYS A 1 198 ? -22.856 6.690 32.939 1.00 97.88 198 LYS A O 1
ATOM 1592 N N . LEU A 1 199 ? -20.712 6.033 32.795 1.00 97.38 199 LEU A N 1
ATOM 1593 C CA . LEU A 1 199 ? -20.586 5.640 34.204 1.00 97.38 199 LEU A CA 1
ATOM 1594 C C . LEU A 1 199 ? -20.626 6.821 35.181 1.00 97.38 199 LEU A C 1
ATOM 1596 O O . LEU A 1 199 ? -20.939 6.615 36.342 1.00 97.38 199 LEU A O 1
ATOM 1600 N N . LYS A 1 200 ? -20.273 8.035 34.744 1.00 97.50 200 LYS A N 1
ATOM 1601 C CA . LYS A 1 200 ? -20.373 9.239 35.586 1.00 97.50 200 LYS A CA 1
ATOM 1602 C C . LYS A 1 200 ? -21.795 9.793 35.656 1.00 97.50 200 LYS A C 1
ATOM 1604 O O . LYS A 1 200 ? -22.111 10.508 36.598 1.00 97.50 200 LYS A O 1
ATOM 1609 N N . ASN A 1 201 ? -22.599 9.514 34.632 1.00 96.12 201 ASN A N 1
ATOM 1610 C CA . ASN A 1 201 ? -23.971 10.002 34.506 1.00 96.12 201 ASN A CA 1
ATOM 1611 C C . ASN A 1 201 ? -25.020 9.001 35.021 1.00 96.12 201 ASN A C 1
ATOM 1613 O O . ASN A 1 201 ? -26.201 9.340 35.027 1.00 96.12 201 ASN A O 1
ATOM 1617 N N . ALA A 1 202 ? -24.606 7.779 35.366 1.00 90.38 202 ALA A N 1
ATOM 1618 C CA . ALA A 1 202 ? -25.443 6.733 35.952 1.00 90.38 202 ALA A CA 1
ATOM 1619 C C . ALA A 1 202 ? -25.317 6.757 37.478 1.00 90.38 202 ALA A C 1
ATOM 1621 O O . ALA A 1 202 ? -26.358 6.561 38.139 1.00 90.38 202 ALA A O 1
#

Solvent-accessible surface area (backbone atoms only — not comparable to full-atom values): 13615 Å² total; per-residue (Å²): 139,86,84,82,86,82,82,85,81,82,80,84,80,82,86,78,86,77,83,79,80,89,76,79,84,77,84,77,76,83,78,82,79,83,74,82,80,81,84,79,82,90,81,87,88,81,81,87,74,82,79,79,76,80,90,78,80,87,78,84,73,92,77,74,78,83,71,79,76,78,77,76,84,75,62,74,65,61,78,51,35,46,77,77,52,98,56,35,28,32,32,71,86,79,69,45,79,38,69,40,77,75,46,45,57,54,46,39,27,76,76,66,67,44,60,79,72,51,77,80,67,81,73,80,66,70,85,63,74,73,55,67,67,62,50,52,52,52,38,50,53,51,50,49,43,34,67,75,71,64,45,62,79,64,58,57,69,36,65,70,47,26,53,52,42,28,71,76,38,76,80,39,78,54,68,55,64,71,60,50,51,52,51,50,54,50,53,51,54,51,52,53,49,55,51,55,53,51,64,74,75,106

Radius of gyration: 33.81 Å; Cα contacts (8 Å, |Δi|>4): 96; chains: 1; bounding box: 64×92×81 Å

pLDDT: mean 74.75, std 17.65, range [45.59, 98.25]

Foldseek 3Di:
DDDDDDDDDDDDDDDDDDDDDDDDDDDDDDDPPPPPDPDDDPDPPDDPDPPPPPPPDDDPPPDDDDDPPDPPPDQPLCVQWDDPDPFWIAGNPPRDIDGHPVVSQVCCCPPVVPVVSPPPPVPPPPVPPDDPVVLVVQLVVVLCCCVVVVDDPCVQQDPVNQVVCCVVPPPDSGRDPVVSVVVVVVVVVVVVVVVVVVVVVD

Nearest PDB structures (foldseek):
  6f7s-assembly2_D  TM=7.934E-01  e=4.504E-01  Homo sapiens
  6f7s-assembly1_C  TM=7.930E-01  e=1.263E+00  Homo sapiens

Mean predicted aligned error: 20.08 Å

Seque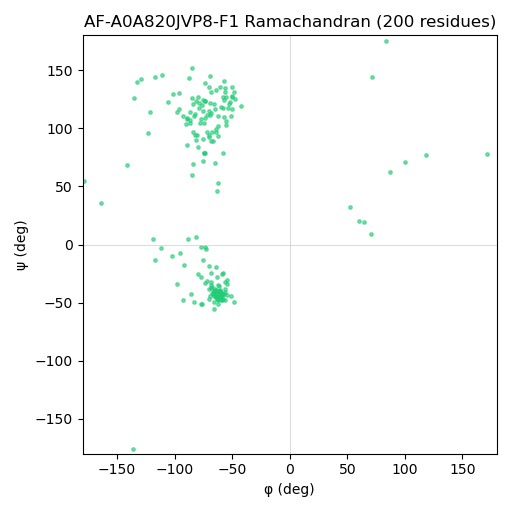nce (202 aa):
MKRKNISEKSNNFHENDAGVSSGNPKSRQPAEIRGRVTGLSENQITNISRNHKTFSGISTDENEEPQPAKRRRVSIVYKYVKRISNSEYECNIIRCTVDSNANIKRHLANVHGLDDVKPKSLSLTTNIQMDPFRKSKLDEAAIRCIIVDRRPFGDFRKHSMRDFLAAIVPCCSGPHERAVQRKIKKLYANKLLEHREKLKNA

Secondary structure (DSSP, 8-state):
-PPPP------------------------------------S-------------------S----PPP------GGGGTEEE-SSSEEEETTT--EEESHHHHHHHHHHHH--GGGS----------PPPHHHHHHHHHHHHHHHHHS---GGGGGSHHHHHHHHHHSTT-----HHHHHHHHHHHHHHHHHHHHHHHHH-